Protein AF-A0A1V5CX96-F1 (afdb_monomer)

Secondary structure (DSSP, 8-state):
--TT-EEEEEETTTTEEEEEEEEEEEEEEETTTTEEEEEEE---GGG---TT---EEE----PPP-EEEEGGGEEE-SS-EEEEEE-STT-EEEEEEEEEEEETTEEEEEES--TT--B-----THHHHHHHHHHHHHHTSSS------PEEPTTT--EE-HHHHHHTT-EEEETTEEEE-SSHHHHHHHHHSHHHHHS--------------------------------

Nearest PDB structures (foldseek):
  4dnr-assembly1_C  TM=7.172E-01  e=3.055E-07  Escherichia coli K-12
  3lnn-assembly1_A  TM=5.276E-01  e=1.206E-06  Cupriavidus metallidurans CH34
  3opo-assembly1_A  TM=6.662E-01  e=1.213E-05  Escherichia coli K-12
  5a4g-assembly1_A  TM=6.046E-01  e=6.335E-04  Cupriavidus metallidurans CH34
  6vej-assembly1_P  TM=4.631E-01  e=9.353E-03  Pseudomonas aeruginosa

Mean predicted aligned error: 20.74 Å

Solvent-accessible surface area (backbone atoms only — not comparable to full-atom values): 14929 Å² total; per-residue (Å²): 142,62,69,71,42,76,31,46,35,34,34,79,94,72,74,45,77,45,68,28,30,31,69,44,72,50,89,62,64,41,80,90,78,73,42,73,54,70,42,70,47,62,86,58,79,90,62,73,74,55,89,95,64,80,66,48,74,51,74,86,78,84,74,78,95,71,52,71,43,55,49,66,25,50,49,71,73,88,83,53,37,33,34,37,34,53,74,55,97,89,42,68,45,82,32,64,40,43,72,60,62,72,60,92,65,34,29,29,46,75,40,66,77,63,93,89,66,48,63,51,58,66,75,64,75,68,66,57,56,55,51,45,48,52,40,49,70,47,48,69,62,65,84,65,79,68,93,59,78,64,44,62,13,69,76,82,61,51,77,31,49,59,66,62,18,52,77,68,66,24,55,49,76,57,96,94,40,82,46,45,26,85,41,72,65,47,44,53,53,39,70,76,44,47,68,78,47,70,68,73,72,87,73,86,85,77,94,76,89,78,77,90,81,83,89,82,91,86,87,87,85,83,87,85,84,86,81,88,89,82,136

pLDDT: mean 73.92, std 18.93, range [29.0, 94.44]

Foldseek 3Di:
DDFQAWKWKAQVVPRDIWIWTFHDFDPDQPPVVRDTDTDIDTDCPPVPDDPPGDIDIGDDDDDDDFDKDFPQQWDCPVVFIWWWFDPDPPDTDIWTFDWDDDDPRMITTPDTDDPPTHTDRDDDPVVCVVVCVVCVVCVVVPDDPDPAPFDAQLQPRDTDHPVVQVVVVQWDADPNDIHGDPDPVSSVVCVVPVPVRVPPDDDDDDDDDDDDDDDDDDDDDDDDDDDDDDD

Sequence (231 aa):
MKPGRKVKVTIPHQKKEFHAVVSKVLPQFDAASRTLKVRLEMDNPAYVLRPDMFVDVEFPVTLPPALIVPADAILDSGLKKTVFVDRGNGFFEPRQVETGWRLGDRVEITRGLMAGEQIVVSGNFLIDSESRMKMAAAGMQGTAKKPGERVKDPVCGMEVDPKSSKGAGLFIEHDGKAYYFCMPECKQEFVKNPQHYAEKKNGGRSLETPGKPMAKEPMDMPDPARNTPHD

Structure (mmCIF, N/CA/C/O backbone):
data_AF-A0A1V5CX96-F1
#
_entry.id   AF-A0A1V5CX96-F1
#
loop_
_atom_site.group_PDB
_atom_site.id
_atom_site.type_symbol
_atom_site.label_atom_id
_atom_site.label_alt_id
_atom_site.label_comp_id
_atom_site.label_asym_id
_atom_site.label_entity_id
_atom_site.label_seq_id
_atom_site.pdbx_PDB_ins_code
_atom_site.Cartn_x
_atom_site.Cartn_y
_atom_site.Cartn_z
_atom_site.occupancy
_atom_site.B_iso_or_equiv
_atom_site.auth_seq_id
_atom_site.auth_comp_id
_atom_site.auth_asym_id
_atom_site.auth_atom_id
_atom_site.pdbx_PDB_model_num
ATOM 1 N N . MET A 1 1 ? 18.930 -7.854 -7.712 1.00 64.75 1 MET A N 1
ATOM 2 C CA . MET A 1 1 ? 19.198 -8.297 -9.102 1.00 64.75 1 MET A CA 1
ATOM 3 C C . MET A 1 1 ? 20.282 -9.358 -9.087 1.00 64.75 1 MET A C 1
ATOM 5 O O . MET A 1 1 ? 21.274 -9.152 -8.404 1.00 64.75 1 MET A O 1
ATOM 9 N N . LYS A 1 2 ? 20.095 -10.476 -9.794 1.00 70.81 2 LYS A N 1
ATOM 10 C CA . LYS A 1 2 ? 21.112 -11.531 -9.932 1.00 70.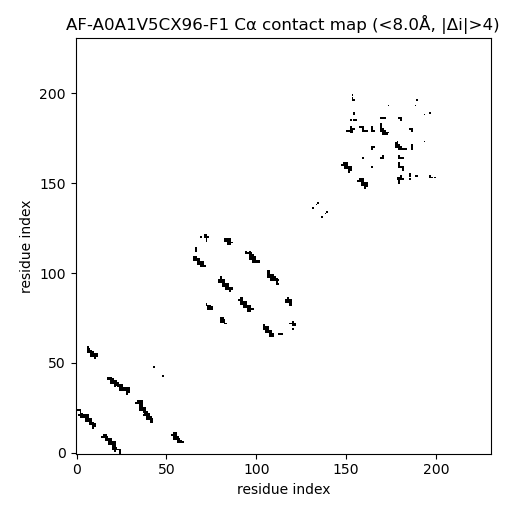81 2 LYS A CA 1
ATOM 11 C C . LYS A 1 2 ? 21.582 -11.594 -11.397 1.00 70.81 2 LYS A C 1
ATOM 13 O O . LYS A 1 2 ? 20.728 -11.420 -12.271 1.00 70.81 2 LYS A O 1
ATOM 18 N N . PRO A 1 3 ? 22.878 -11.831 -11.676 1.00 77.31 3 PRO A N 1
ATOM 19 C CA . PRO A 1 3 ? 23.349 -12.168 -13.021 1.00 77.31 3 PRO A CA 1
ATOM 20 C C . PRO A 1 3 ? 22.577 -13.363 -13.605 1.00 77.31 3 PRO A C 1
ATOM 22 O O . PRO A 1 3 ? 22.122 -14.228 -12.857 1.00 77.31 3 PRO A O 1
ATOM 25 N N . GLY A 1 4 ? 22.387 -13.391 -14.925 1.00 79.62 4 GLY A N 1
ATOM 26 C CA . GLY A 1 4 ? 21.634 -14.432 -15.639 1.00 79.62 4 GLY A CA 1
ATOM 27 C C . GLY A 1 4 ? 20.116 -14.213 -15.716 1.00 79.62 4 GLY A C 1
ATOM 28 O O . GLY A 1 4 ? 19.405 -15.005 -16.332 1.00 79.62 4 GLY A O 1
ATOM 29 N N . ARG A 1 5 ? 19.583 -13.139 -15.119 1.00 83.25 5 ARG A N 1
ATOM 30 C CA . ARG A 1 5 ? 18.155 -12.787 -15.216 1.00 83.25 5 ARG A CA 1
ATOM 31 C C . ARG A 1 5 ? 17.824 -12.361 -16.654 1.00 83.25 5 ARG A C 1
ATOM 33 O O . ARG A 1 5 ? 18.477 -11.461 -17.178 1.00 83.25 5 ARG A O 1
ATOM 40 N N . LYS A 1 6 ? 16.799 -12.975 -17.256 1.00 86.00 6 LYS A N 1
ATOM 41 C CA . LYS A 1 6 ? 16.208 -12.514 -18.522 1.00 86.00 6 LYS A CA 1
ATOM 42 C C . LYS A 1 6 ? 15.335 -11.288 -18.271 1.00 86.00 6 LYS A C 1
ATOM 44 O O . LYS A 1 6 ? 14.573 -11.269 -17.302 1.00 86.00 6 LYS A O 1
ATOM 49 N N . VAL A 1 7 ? 15.464 -10.282 -19.122 1.00 89.44 7 VAL A N 1
ATOM 50 C CA . VAL A 1 7 ? 14.769 -8.995 -19.017 1.00 89.44 7 VAL A CA 1
ATOM 51 C C . VAL A 1 7 ? 14.235 -8.598 -20.384 1.00 89.44 7 VAL A C 1
ATOM 53 O O . VAL A 1 7 ? 14.798 -8.996 -21.409 1.00 89.44 7 VAL A O 1
ATOM 56 N N . LYS A 1 8 ? 13.137 -7.844 -20.396 1.00 90.19 8 LYS A N 1
ATOM 57 C CA . LYS A 1 8 ? 12.544 -7.345 -21.633 1.00 90.19 8 LYS A CA 1
ATOM 58 C C . LYS A 1 8 ? 13.143 -5.979 -21.945 1.00 90.19 8 LYS A C 1
ATOM 60 O O . LYS A 1 8 ? 13.221 -5.126 -21.064 1.00 90.19 8 LYS A O 1
ATOM 65 N N . VAL A 1 9 ? 13.577 -5.796 -23.184 1.00 89.50 9 VAL A N 1
ATOM 66 C CA . VAL A 1 9 ? 14.103 -4.536 -23.703 1.00 89.50 9 VAL A CA 1
ATOM 67 C C . VAL A 1 9 ? 13.210 -4.081 -24.844 1.00 89.50 9 VAL A C 1
ATOM 69 O O . VAL A 1 9 ? 12.984 -4.838 -25.785 1.00 89.50 9 VAL A O 1
ATOM 72 N N . THR A 1 10 ? 12.743 -2.843 -24.794 1.00 90.19 10 THR A N 1
ATOM 73 C CA . THR A 1 10 ? 11.887 -2.250 -25.818 1.00 90.19 10 THR A CA 1
ATOM 74 C C . THR A 1 10 ? 12.590 -1.051 -26.438 1.00 90.19 10 THR A C 1
ATOM 76 O O . THR A 1 10 ? 13.122 -0.196 -25.734 1.00 90.19 10 THR A O 1
ATOM 79 N N . ILE A 1 11 ? 12.591 -0.969 -27.770 1.00 88.25 11 ILE A N 1
ATOM 80 C CA . ILE A 1 11 ? 13.070 0.218 -28.493 1.00 88.25 11 ILE A CA 1
ATOM 81 C C . ILE A 1 11 ? 11.869 1.153 -28.707 1.00 88.25 11 ILE A C 1
ATOM 83 O O . ILE A 1 11 ? 11.021 0.833 -29.551 1.00 88.25 11 ILE A O 1
ATOM 87 N N . PRO A 1 12 ? 11.782 2.310 -28.018 1.00 79.62 12 PRO A N 1
ATOM 88 C CA . PRO A 1 12 ? 10.562 3.125 -27.983 1.00 79.62 12 PRO A CA 1
ATOM 89 C C . PRO A 1 12 ? 10.077 3.538 -29.378 1.00 79.62 12 PRO A C 1
ATOM 91 O O . PRO A 1 12 ? 8.889 3.485 -29.688 1.00 79.62 12 PRO A O 1
ATOM 94 N N . HIS A 1 13 ? 11.016 3.887 -30.261 1.00 77.81 13 HIS A N 1
ATOM 95 C CA . HIS A 1 13 ? 10.723 4.400 -31.602 1.00 77.81 13 HIS A CA 1
ATOM 96 C C . HIS A 1 13 ? 10.293 3.331 -32.614 1.00 77.81 13 HIS A C 1
ATOM 98 O O . HIS A 1 13 ? 9.731 3.671 -33.649 1.00 77.81 13 HIS A O 1
ATOM 104 N N . GLN A 1 14 ? 10.563 2.052 -32.342 1.00 78.81 14 GLN A N 1
ATOM 105 C CA . GLN A 1 14 ? 10.229 0.949 -33.252 1.00 78.81 14 GLN A CA 1
ATOM 106 C C . GLN A 1 14 ? 9.192 -0.015 -32.666 1.00 78.81 14 GLN A C 1
ATOM 108 O O . GLN A 1 14 ? 8.741 -0.904 -33.385 1.00 78.81 14 GLN A O 1
ATOM 113 N N . LYS A 1 15 ? 8.844 0.124 -31.375 1.00 78.81 15 LYS A N 1
ATOM 114 C CA . LYS A 1 15 ? 7.999 -0.819 -30.617 1.00 78.81 15 LYS A CA 1
ATOM 115 C C . LYS A 1 15 ? 8.428 -2.285 -30.789 1.00 78.81 15 LYS A C 1
ATOM 117 O O . LYS A 1 15 ? 7.601 -3.191 -30.754 1.00 78.81 15 LYS A O 1
ATOM 122 N N . LYS A 1 16 ? 9.726 -2.517 -31.011 1.00 80.75 16 LYS A N 1
ATOM 123 C CA . LYS A 1 16 ? 10.314 -3.857 -31.088 1.00 80.75 16 LYS A CA 1
ATOM 124 C C . LYS A 1 16 ? 10.788 -4.272 -29.707 1.00 80.75 16 LYS A C 1
ATOM 126 O O . LYS A 1 16 ? 11.459 -3.489 -29.032 1.00 80.75 16 LYS A O 1
ATOM 131 N N . GLU A 1 17 ? 10.453 -5.501 -29.337 1.00 85.38 17 GLU A N 1
ATOM 132 C CA . GLU A 1 17 ? 10.850 -6.118 -28.078 1.00 85.38 17 GLU A CA 1
ATOM 133 C C . GLU A 1 17 ? 11.988 -7.115 -28.312 1.00 85.38 17 GLU A C 1
ATOM 135 O O . GLU A 1 17 ? 11.943 -7.935 -29.230 1.00 85.38 17 GLU A O 1
ATOM 140 N N . PHE A 1 18 ? 12.996 -7.060 -27.450 1.00 86.38 18 PHE A N 1
ATOM 141 C CA . PHE A 1 18 ? 14.133 -7.966 -27.418 1.00 86.38 18 PHE A CA 1
ATOM 142 C C . PHE A 1 18 ? 14.274 -8.553 -26.016 1.00 86.38 18 PHE A C 1
ATOM 144 O O . PHE A 1 18 ? 13.915 -7.933 -25.013 1.00 86.38 18 PHE A O 1
ATOM 151 N N . HIS A 1 19 ? 14.815 -9.764 -25.942 1.00 86.50 19 HIS A N 1
ATOM 152 C CA . HIS A 1 19 ? 15.159 -10.388 -24.672 1.00 86.50 19 HIS A CA 1
ATOM 153 C C . HIS A 1 19 ? 16.651 -10.199 -24.427 1.00 86.50 19 HIS A C 1
ATOM 155 O O . HIS A 1 19 ? 17.467 -10.598 -25.254 1.00 86.50 19 HIS A O 1
ATOM 161 N N . ALA A 1 20 ? 17.000 -9.621 -23.282 1.00 87.75 20 ALA A N 1
ATOM 162 C CA . ALA A 1 20 ? 18.382 -9.469 -22.854 1.00 87.75 20 ALA A CA 1
ATOM 163 C C . ALA A 1 20 ? 18.647 -10.275 -21.582 1.00 87.75 20 ALA A C 1
ATOM 165 O O . ALA A 1 20 ? 17.738 -10.556 -20.796 1.00 87.75 20 ALA A O 1
ATOM 166 N N . VAL A 1 21 ? 19.904 -10.638 -21.360 1.00 88.12 21 VAL A N 1
ATOM 167 C CA . VAL A 1 21 ? 20.370 -11.309 -20.148 1.00 88.12 21 VAL A CA 1
ATOM 168 C C . VAL A 1 21 ? 21.276 -10.359 -19.379 1.00 88.12 21 VAL A C 1
ATOM 170 O O . VAL A 1 21 ? 22.159 -9.717 -19.945 1.00 88.12 21 VAL A O 1
ATOM 173 N N . VAL A 1 22 ? 21.070 -10.265 -18.066 1.00 85.81 22 VAL A N 1
ATOM 174 C CA . VAL A 1 22 ? 21.965 -9.505 -17.186 1.00 85.81 22 VAL A CA 1
ATOM 175 C C . VAL A 1 22 ? 23.313 -10.221 -17.110 1.00 85.81 22 VAL A C 1
ATOM 177 O O . VAL A 1 22 ? 23.418 -11.240 -16.426 1.00 85.81 22 VAL A O 1
ATOM 180 N N . SER A 1 23 ? 24.342 -9.695 -17.777 1.00 81.81 23 SER A N 1
ATOM 181 C CA . SER A 1 23 ? 25.668 -10.322 -17.789 1.00 81.81 23 SER A CA 1
ATOM 182 C C . SER A 1 23 ? 26.485 -9.940 -16.561 1.00 81.81 23 SER A C 1
ATOM 184 O O . SER A 1 23 ? 27.027 -10.806 -15.872 1.00 81.81 23 SER A O 1
ATOM 186 N N . LYS A 1 24 ? 26.514 -8.649 -16.210 1.00 74.75 24 LYS A N 1
ATOM 187 C CA . LYS A 1 24 ? 27.241 -8.172 -15.031 1.00 74.75 24 LYS A CA 1
ATOM 188 C C . LYS A 1 24 ? 26.541 -6.994 -14.375 1.00 74.75 24 LYS A C 1
ATOM 190 O O . LYS A 1 24 ? 26.183 -6.011 -15.019 1.00 74.75 24 LYS A O 1
ATOM 195 N N . VAL A 1 25 ? 26.402 -7.084 -13.060 1.00 75.19 25 VAL A N 1
ATOM 196 C CA . VAL A 1 25 ? 26.020 -5.959 -12.209 1.00 75.19 25 VAL A CA 1
ATOM 197 C C . VAL A 1 25 ? 27.320 -5.410 -11.636 1.00 75.19 25 VAL A C 1
ATOM 199 O O . VAL A 1 25 ? 27.991 -6.109 -10.876 1.00 75.19 25 VAL A O 1
ATOM 202 N N . LEU A 1 26 ? 27.735 -4.215 -12.057 1.00 69.81 26 LEU A N 1
ATOM 203 C CA . LEU A 1 26 ? 28.947 -3.607 -11.512 1.00 69.81 26 LEU A CA 1
ATOM 204 C C . LEU A 1 26 ? 28.627 -3.110 -10.095 1.00 69.81 26 LEU A C 1
ATOM 206 O O . LEU A 1 26 ? 27.670 -2.359 -9.940 1.00 69.81 26 LEU A O 1
ATOM 210 N N . PRO A 1 27 ? 29.402 -3.479 -9.058 1.00 63.84 27 PRO A N 1
ATOM 211 C CA . PRO A 1 27 ? 29.136 -3.063 -7.675 1.00 63.84 27 PRO A CA 1
ATOM 212 C C . PRO A 1 27 ? 29.422 -1.572 -7.429 1.00 63.84 27 PRO A C 1
ATOM 214 O O . PRO A 1 27 ? 29.316 -1.092 -6.304 1.00 63.84 27 PRO A O 1
ATOM 217 N N . GLN A 1 28 ? 29.811 -0.836 -8.469 1.00 65.88 28 GLN A N 1
ATOM 218 C CA . GLN A 1 28 ? 30.131 0.574 -8.386 1.00 65.88 28 GLN A CA 1
ATOM 219 C C . GLN A 1 28 ? 28.843 1.389 -8.488 1.00 65.88 28 GLN A C 1
ATOM 221 O O . GLN A 1 28 ? 28.295 1.596 -9.573 1.00 65.88 28 GLN A O 1
ATOM 226 N N . PHE A 1 29 ? 28.358 1.818 -7.327 1.00 73.75 29 PHE A N 1
ATOM 227 C CA . PHE A 1 29 ? 27.281 2.788 -7.222 1.00 73.75 29 PHE A CA 1
ATOM 228 C C . PHE A 1 29 ? 27.809 4.155 -7.652 1.00 73.75 29 PHE A C 1
ATOM 230 O O . PHE A 1 29 ? 28.838 4.616 -7.154 1.00 73.75 29 PHE A O 1
ATOM 237 N N . ASP A 1 30 ? 27.112 4.813 -8.567 1.00 72.44 30 ASP A N 1
ATOM 238 C CA . ASP A 1 30 ? 27.375 6.217 -8.836 1.00 72.44 30 ASP A CA 1
ATOM 239 C C . ASP A 1 30 ? 26.765 7.026 -7.683 1.00 72.44 30 ASP A C 1
ATOM 241 O O . ASP A 1 30 ? 25.545 7.121 -7.554 1.00 72.44 30 ASP A O 1
ATO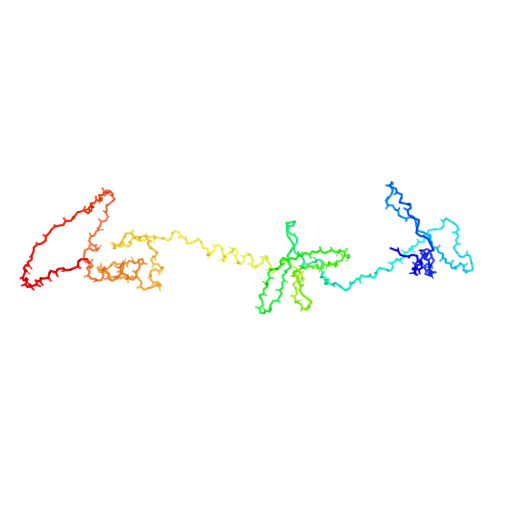M 245 N N . ALA A 1 31 ? 27.605 7.537 -6.779 1.00 68.31 31 ALA A N 1
ATOM 246 C CA . ALA A 1 31 ? 27.141 8.204 -5.562 1.00 68.31 31 ALA A CA 1
ATOM 247 C C . ALA A 1 31 ? 26.380 9.514 -5.842 1.00 68.31 31 ALA A C 1
ATOM 249 O O . ALA A 1 31 ? 25.524 9.896 -5.043 1.00 68.31 31 ALA A O 1
ATOM 250 N N . ALA A 1 32 ? 26.660 10.176 -6.971 1.00 77.56 32 ALA A N 1
ATOM 251 C CA . ALA A 1 32 ? 26.021 11.432 -7.355 1.00 77.56 32 ALA A CA 1
ATOM 252 C C . ALA A 1 32 ? 24.591 11.208 -7.866 1.00 77.56 32 ALA A C 1
ATOM 254 O O . ALA A 1 32 ? 23.676 11.934 -7.487 1.00 77.56 32 ALA A O 1
ATOM 255 N N . SER A 1 33 ? 24.383 10.176 -8.686 1.00 76.88 33 SER A N 1
ATOM 256 C CA . SER A 1 33 ? 23.069 9.844 -9.261 1.00 76.88 33 SER A CA 1
ATOM 257 C C . SER A 1 33 ? 22.306 8.758 -8.495 1.00 76.88 33 SER A C 1
ATOM 259 O O . SER A 1 33 ? 21.135 8.516 -8.776 1.00 76.88 33 SER A O 1
ATOM 261 N N . ARG A 1 34 ? 22.950 8.094 -7.526 1.00 79.50 34 ARG A N 1
ATOM 262 C CA . ARG A 1 34 ? 22.437 6.915 -6.804 1.00 79.50 34 ARG A CA 1
ATOM 263 C C . ARG A 1 34 ? 21.959 5.806 -7.748 1.00 79.50 34 ARG A C 1
ATOM 265 O O . ARG A 1 34 ? 20.993 5.103 -7.454 1.00 79.50 34 ARG A O 1
ATOM 272 N N . THR A 1 35 ? 22.646 5.647 -8.880 1.00 77.12 35 THR A N 1
ATOM 273 C CA . THR A 1 35 ? 22.326 4.633 -9.889 1.00 77.12 35 THR A CA 1
ATOM 274 C C . THR A 1 35 ? 23.325 3.480 -9.875 1.00 77.12 35 THR A C 1
ATOM 276 O O . THR A 1 35 ? 24.509 3.638 -9.567 1.00 77.12 35 THR A O 1
ATOM 279 N N . LEU A 1 36 ? 22.828 2.293 -10.229 1.00 82.00 36 LEU A N 1
ATOM 280 C CA . LEU A 1 36 ? 23.622 1.082 -10.396 1.00 82.00 36 LEU A CA 1
ATOM 281 C C . LEU A 1 36 ? 23.802 0.799 -11.889 1.00 82.00 36 LEU A C 1
ATOM 283 O O . LEU A 1 36 ? 22.821 0.611 -12.608 1.00 82.00 36 LEU A O 1
ATOM 287 N N . LYS A 1 37 ? 25.051 0.724 -12.355 1.00 81.44 37 LYS A N 1
ATOM 288 C CA . LYS A 1 37 ? 25.345 0.380 -13.752 1.00 81.44 37 LYS A CA 1
ATOM 289 C C . LYS A 1 37 ? 25.208 -1.129 -13.965 1.00 81.44 37 LYS A C 1
ATOM 291 O O . LYS A 1 37 ? 25.970 -1.925 -13.412 1.00 81.44 37 LYS A O 1
ATOM 296 N N . VAL A 1 38 ? 24.246 -1.519 -14.797 1.00 85.44 38 VAL A N 1
ATOM 297 C CA . VAL A 1 38 ? 23.996 -2.915 -15.178 1.00 85.44 38 VAL A CA 1
ATOM 298 C C . VAL A 1 38 ? 24.354 -3.106 -16.646 1.00 85.44 38 VAL A C 1
ATOM 300 O O . VAL A 1 38 ? 23.916 -2.337 -17.497 1.00 85.44 38 VAL A O 1
ATOM 303 N N . ARG A 1 39 ? 25.145 -4.141 -16.947 1.00 86.38 39 ARG A N 1
ATOM 304 C CA . ARG A 1 39 ? 25.441 -4.556 -18.320 1.00 86.38 39 ARG A CA 1
ATOM 305 C C . ARG A 1 39 ? 24.487 -5.673 -18.731 1.00 86.38 39 ARG A C 1
ATOM 307 O O . ARG A 1 39 ? 24.366 -6.684 -18.036 1.00 86.38 39 ARG A O 1
ATOM 314 N N . LEU A 1 40 ? 23.812 -5.455 -19.853 1.00 87.75 40 LEU A N 1
ATOM 315 C CA . LEU A 1 40 ? 22.899 -6.400 -20.482 1.00 87.75 40 LEU A CA 1
ATOM 316 C C . LEU A 1 40 ? 23.525 -6.888 -21.787 1.00 87.75 40 LEU A C 1
ATOM 318 O O . LEU A 1 40 ? 24.110 -6.096 -22.525 1.00 87.75 40 LEU A O 1
ATOM 322 N N . GLU A 1 41 ? 23.386 -8.175 -22.066 1.00 88.06 41 GLU A N 1
ATOM 323 C CA . GLU A 1 41 ? 23.785 -8.790 -23.330 1.00 88.06 41 GLU A CA 1
ATOM 324 C C . GLU A 1 41 ? 22.543 -9.310 -24.044 1.00 88.06 41 GLU A C 1
ATOM 326 O O . GLU A 1 41 ? 21.676 -9.930 -23.426 1.00 88.06 41 GLU A O 1
ATOM 331 N N . MET A 1 42 ? 22.433 -9.010 -25.335 1.00 86.31 42 MET A N 1
ATOM 332 C CA . MET A 1 42 ? 21.322 -9.449 -26.171 1.00 86.31 42 MET A CA 1
ATOM 333 C C . MET A 1 42 ? 21.779 -9.649 -27.606 1.00 86.31 42 MET A C 1
ATOM 335 O O . MET A 1 42 ? 22.713 -8.984 -28.065 1.00 86.31 42 MET A O 1
ATOM 339 N N . ASP A 1 43 ? 21.066 -10.511 -28.318 1.00 86.81 43 ASP A N 1
ATOM 340 C CA . ASP A 1 43 ? 21.253 -10.672 -29.750 1.00 86.81 43 ASP A CA 1
ATOM 341 C C . ASP A 1 43 ? 20.742 -9.427 -30.479 1.00 86.81 43 ASP A C 1
ATOM 343 O O . ASP A 1 43 ? 19.638 -8.942 -30.225 1.00 86.81 43 ASP A O 1
ATOM 347 N N . ASN A 1 44 ? 21.542 -8.924 -31.418 1.00 88.69 44 ASN A N 1
ATOM 348 C CA . ASN A 1 44 ? 21.193 -7.786 -32.268 1.00 88.69 44 ASN A CA 1
ATOM 349 C C . ASN A 1 44 ? 21.050 -8.235 -33.735 1.00 88.69 44 ASN A C 1
ATOM 351 O O . ASN A 1 44 ? 21.851 -7.826 -34.585 1.00 88.69 44 ASN A O 1
ATOM 355 N N . PRO A 1 45 ? 20.085 -9.123 -34.054 1.00 81.44 45 PRO A N 1
ATOM 356 C CA . PRO A 1 45 ? 19.891 -9.573 -35.424 1.00 81.44 45 PRO A CA 1
ATOM 357 C C . PRO A 1 45 ? 19.532 -8.374 -36.308 1.00 81.44 45 PRO A C 1
ATOM 359 O O . PRO A 1 45 ? 18.742 -7.513 -35.919 1.00 81.44 45 PRO A O 1
ATOM 362 N N . ALA A 1 46 ? 20.130 -8.317 -37.499 1.00 81.69 46 ALA A N 1
ATOM 363 C CA . ALA A 1 46 ? 19.998 -7.207 -38.448 1.00 81.69 46 ALA A CA 1
ATOM 364 C C . ALA A 1 46 ? 20.525 -5.836 -37.960 1.00 81.69 46 ALA A C 1
ATOM 366 O O . ALA A 1 46 ? 20.169 -4.816 -38.546 1.00 81.69 46 ALA A O 1
ATOM 367 N N . TYR A 1 47 ? 21.386 -5.799 -36.930 1.00 83.88 47 TYR A N 1
ATOM 368 C CA . TYR A 1 47 ? 22.073 -4.583 -36.452 1.00 83.88 47 TYR A CA 1
ATOM 369 C C . TYR A 1 47 ? 21.131 -3.405 -36.143 1.00 83.88 47 TYR A C 1
ATOM 371 O O . TYR A 1 47 ? 21.455 -2.239 -36.368 1.00 83.88 47 TYR A O 1
ATOM 379 N N . VAL A 1 48 ? 19.940 -3.714 -35.629 1.00 85.31 48 VAL A N 1
ATOM 380 C CA . VAL A 1 48 ? 18.886 -2.729 -35.350 1.00 85.31 48 VAL A CA 1
ATOM 381 C C . VAL A 1 48 ? 19.278 -1.802 -34.196 1.00 85.31 48 VAL A C 1
ATOM 383 O O . VAL A 1 48 ? 18.962 -0.611 -34.227 1.00 85.31 48 VAL A O 1
ATOM 386 N N . LEU A 1 49 ? 19.979 -2.330 -33.189 1.00 85.19 49 LEU A N 1
ATOM 387 C CA . LEU A 1 49 ? 20.529 -1.547 -32.084 1.00 85.19 49 LEU A CA 1
ATOM 388 C C . LEU A 1 49 ? 21.831 -0.881 -32.522 1.00 85.19 49 LEU A C 1
ATOM 390 O O . LEU A 1 49 ? 22.778 -1.558 -32.930 1.00 85.19 49 LEU A O 1
ATOM 394 N N . ARG A 1 50 ? 21.876 0.447 -32.400 1.00 86.56 50 ARG A N 1
ATOM 395 C CA . ARG A 1 50 ? 23.061 1.269 -32.670 1.00 86.56 50 ARG A CA 1
ATOM 396 C C . ARG A 1 50 ? 23.665 1.782 -31.359 1.00 86.56 50 ARG A C 1
ATOM 398 O O . ARG A 1 50 ? 22.915 1.957 -30.396 1.00 86.56 50 ARG A O 1
ATOM 405 N N . PRO A 1 51 ? 24.980 2.063 -31.318 1.00 86.81 51 PRO A N 1
ATOM 406 C CA . PRO A 1 51 ? 25.577 2.822 -30.223 1.00 86.81 51 PRO A CA 1
ATOM 407 C C . PRO A 1 51 ? 24.811 4.128 -29.968 1.00 86.81 51 PRO A C 1
ATOM 409 O O . PRO A 1 51 ? 24.209 4.683 -30.888 1.00 86.81 51 PRO A O 1
ATOM 412 N N . ASP A 1 52 ? 24.806 4.572 -28.713 1.00 87.12 52 ASP A N 1
ATOM 413 C CA . ASP A 1 52 ? 24.127 5.788 -28.234 1.00 87.12 52 ASP A CA 1
ATOM 414 C C . ASP A 1 52 ? 22.589 5.797 -28.359 1.00 87.12 52 ASP A C 1
ATOM 416 O O . ASP A 1 52 ? 21.940 6.810 -28.101 1.00 87.12 52 ASP A O 1
ATOM 420 N N . MET A 1 53 ? 21.973 4.661 -28.705 1.00 89.31 53 MET A N 1
ATOM 421 C CA . MET A 1 53 ? 20.518 4.510 -28.709 1.00 89.31 53 MET A CA 1
ATOM 422 C C . MET A 1 53 ? 19.976 4.249 -27.297 1.00 89.31 53 MET A C 1
ATOM 424 O O . MET A 1 53 ? 20.484 3.395 -26.569 1.00 89.31 53 MET A O 1
ATOM 428 N N . PHE A 1 54 ? 18.892 4.940 -26.939 1.00 88.69 54 PHE A N 1
ATOM 429 C CA . PHE A 1 54 ? 18.145 4.681 -25.709 1.00 88.69 54 PHE A CA 1
ATOM 430 C C . PHE A 1 54 ? 17.143 3.539 -25.894 1.00 88.69 54 PHE A C 1
ATOM 432 O O . PHE A 1 54 ? 16.497 3.415 -26.939 1.00 88.69 54 PHE A O 1
ATOM 439 N N . VAL A 1 55 ? 17.008 2.719 -24.856 1.00 90.00 55 VAL A N 1
ATOM 440 C CA . VAL A 1 55 ? 16.064 1.602 -24.788 1.00 90.00 55 VAL A CA 1
ATOM 441 C C . VAL A 1 55 ? 15.377 1.601 -23.431 1.00 90.00 55 VAL A C 1
ATOM 443 O O . VAL A 1 55 ? 15.994 1.957 -22.425 1.00 90.00 55 VAL A O 1
ATOM 446 N N . ASP A 1 56 ? 14.129 1.154 -23.401 1.00 89.69 56 ASP A N 1
ATOM 447 C CA . ASP A 1 56 ? 13.409 0.903 -22.159 1.00 89.69 56 ASP A CA 1
ATOM 448 C C . ASP A 1 56 ? 13.672 -0.533 -21.721 1.00 89.69 56 ASP A C 1
ATOM 450 O O . ASP A 1 56 ? 13.614 -1.460 -22.531 1.00 89.69 56 ASP A O 1
ATOM 454 N N . VAL A 1 57 ? 13.983 -0.734 -20.441 1.00 88.81 57 VAL A N 1
ATOM 455 C CA . VAL A 1 57 ? 14.244 -2.067 -19.891 1.00 88.81 57 VAL A CA 1
ATOM 456 C C . VAL A 1 57 ? 13.290 -2.343 -18.743 1.00 88.81 57 VAL A C 1
ATOM 458 O O . VAL A 1 57 ? 13.306 -1.655 -17.724 1.00 88.81 57 VAL A O 1
ATOM 461 N N . GLU A 1 58 ? 12.504 -3.403 -18.883 1.00 87.62 58 GLU A N 1
ATOM 462 C CA . GLU A 1 58 ? 11.591 -3.876 -17.854 1.00 87.62 58 GLU A CA 1
ATOM 463 C C . GLU A 1 58 ? 12.204 -5.059 -17.105 1.00 87.62 58 GLU A C 1
ATOM 465 O O . GLU A 1 58 ? 12.517 -6.117 -17.668 1.00 87.62 58 GLU A O 1
ATOM 470 N N . PHE A 1 59 ? 12.352 -4.887 -15.793 1.00 84.06 59 PHE A N 1
ATOM 471 C CA . PHE A 1 59 ? 12.836 -5.929 -14.900 1.00 84.06 59 PHE A CA 1
ATOM 472 C C . PHE A 1 59 ? 11.656 -6.549 -14.150 1.00 84.06 59 PHE A C 1
ATOM 474 O O . PHE A 1 59 ? 11.129 -5.920 -13.231 1.00 84.06 59 PHE A O 1
ATOM 481 N N . PRO A 1 60 ? 11.259 -7.796 -14.462 1.00 77.88 60 PRO A N 1
ATOM 482 C CA . PRO A 1 60 ? 10.236 -8.467 -13.679 1.00 77.88 60 PRO A CA 1
ATOM 483 C C . PRO A 1 60 ? 10.781 -8.752 -12.276 1.00 77.88 60 PRO A C 1
ATOM 485 O O . PRO A 1 60 ? 11.762 -9.492 -12.092 1.00 77.88 60 PRO A O 1
ATOM 488 N N . VAL A 1 61 ? 10.147 -8.156 -11.269 1.00 79.12 61 VAL A N 1
ATOM 489 C CA . VAL A 1 61 ? 10.412 -8.431 -9.855 1.00 79.12 61 VAL A CA 1
ATOM 490 C C . VAL A 1 61 ? 9.365 -9.425 -9.375 1.00 79.12 61 VAL A C 1
ATOM 492 O O . VAL A 1 61 ? 8.169 -9.173 -9.457 1.00 79.12 61 VAL A O 1
ATOM 495 N N . THR A 1 62 ? 9.824 -10.579 -8.894 1.00 73.81 62 THR A N 1
ATOM 496 C CA . THR A 1 62 ? 8.946 -11.564 -8.260 1.00 73.81 62 THR A CA 1
ATOM 497 C C . THR A 1 62 ? 8.948 -11.264 -6.775 1.00 73.81 62 THR A C 1
ATOM 499 O O . THR A 1 62 ? 10.003 -11.345 -6.142 1.00 73.81 62 THR A O 1
ATOM 502 N N . LEU A 1 63 ? 7.792 -10.885 -6.250 1.00 73.19 63 LEU A N 1
ATOM 503 C CA . LEU A 1 63 ? 7.590 -10.672 -4.825 1.00 73.19 63 LEU A CA 1
ATOM 504 C C . LEU A 1 63 ? 7.137 -11.988 -4.180 1.00 73.19 63 LEU A C 1
ATOM 506 O O . LEU A 1 63 ? 6.453 -12.776 -4.842 1.00 73.19 63 LEU A O 1
ATOM 510 N N . PRO A 1 64 ? 7.527 -12.264 -2.925 1.00 77.94 64 PRO A N 1
ATOM 511 C CA . PRO A 1 64 ? 6.919 -13.352 -2.171 1.00 77.94 64 PRO A CA 1
ATOM 512 C C . PRO A 1 64 ? 5.403 -13.116 -2.029 1.00 77.94 64 PRO A C 1
ATOM 514 O O . PRO A 1 64 ? 4.960 -11.966 -2.100 1.00 77.94 64 PRO A O 1
ATOM 517 N N . PRO A 1 65 ? 4.592 -14.172 -1.831 1.00 81.75 65 PRO A N 1
ATOM 518 C CA . PRO A 1 65 ? 3.174 -14.008 -1.538 1.00 81.75 65 PRO A CA 1
ATOM 519 C C . PRO A 1 65 ? 2.984 -13.108 -0.315 1.00 81.75 65 PRO A C 1
ATOM 521 O O . PRO A 1 65 ? 3.531 -13.387 0.751 1.00 81.75 65 PRO A O 1
ATOM 524 N N . ALA A 1 66 ? 2.213 -12.038 -0.481 1.00 87.69 66 ALA A N 1
ATOM 525 C CA . ALA A 1 66 ? 1.941 -11.065 0.566 1.00 87.69 66 ALA A CA 1
ATOM 526 C C . ALA A 1 66 ? 0.469 -10.640 0.531 1.00 87.69 66 ALA A C 1
ATOM 528 O O . ALA A 1 66 ? -0.189 -10.721 -0.511 1.00 87.69 66 ALA A O 1
ATOM 529 N N . LEU A 1 67 ? -0.049 -10.187 1.674 1.00 91.81 67 LEU A N 1
ATOM 530 C CA . LEU A 1 67 ? -1.383 -9.598 1.747 1.00 91.81 67 LEU A CA 1
ATOM 531 C C . LEU A 1 67 ? -1.336 -8.213 1.122 1.00 91.81 67 LEU A C 1
ATOM 533 O O . LEU A 1 67 ? -0.564 -7.363 1.552 1.00 91.81 67 LEU A O 1
ATOM 537 N N . ILE A 1 68 ? -2.152 -7.988 0.099 1.00 92.31 68 ILE A N 1
ATOM 538 C CA . ILE A 1 68 ? -2.179 -6.725 -0.631 1.00 92.31 68 ILE A CA 1
ATOM 539 C C . ILE A 1 68 ? -3.596 -6.180 -0.603 1.00 92.31 68 ILE A C 1
ATOM 541 O O . ILE A 1 68 ? -4.546 -6.882 -0.948 1.00 92.31 68 ILE A O 1
ATOM 545 N N . VAL A 1 69 ? -3.715 -4.910 -0.234 1.00 92.88 69 VAL A N 1
ATOM 546 C CA . VAL A 1 69 ? -4.977 -4.173 -0.210 1.00 92.88 69 VAL A CA 1
ATOM 547 C C . VAL A 1 69 ? -4.876 -2.929 -1.097 1.00 92.88 69 VAL A C 1
ATOM 549 O O . VAL A 1 69 ? -3.770 -2.422 -1.317 1.00 92.88 69 VAL A O 1
ATOM 552 N N . PRO A 1 70 ? -5.995 -2.413 -1.631 1.00 92.25 70 PRO A N 1
ATOM 553 C CA . PRO A 1 70 ? -5.999 -1.116 -2.297 1.00 92.25 70 PRO A CA 1
ATOM 554 C C . PRO A 1 70 ? -5.588 -0.010 -1.320 1.00 92.25 70 PRO A C 1
ATOM 556 O O . PRO A 1 70 ? -5.982 -0.025 -0.153 1.00 92.25 70 PRO A O 1
ATOM 559 N N . ALA A 1 71 ? -4.826 0.970 -1.798 1.00 90.06 71 ALA A N 1
ATOM 560 C CA . ALA A 1 71 ? -4.390 2.114 -1.005 1.00 90.06 71 ALA A CA 1
ATOM 561 C C . ALA A 1 71 ? -5.574 2.880 -0.397 1.00 90.06 71 ALA A C 1
ATOM 563 O O . ALA A 1 71 ? -5.483 3.338 0.737 1.00 90.06 71 ALA A O 1
ATOM 564 N N . ASP A 1 72 ? -6.690 2.944 -1.122 1.00 88.88 72 ASP A N 1
ATOM 565 C CA . ASP A 1 72 ? -7.906 3.646 -0.705 1.00 88.88 72 ASP A CA 1
ATOM 566 C C . ASP A 1 72 ? -8.622 2.964 0.472 1.00 88.88 72 ASP A C 1
ATOM 568 O O . ASP A 1 72 ? -9.487 3.564 1.102 1.00 88.88 72 ASP A O 1
ATOM 572 N N . ALA A 1 73 ? -8.281 1.715 0.804 1.00 90.69 73 ALA A N 1
ATOM 573 C CA . ALA A 1 73 ? -8.809 1.030 1.986 1.00 90.69 73 ALA A CA 1
ATOM 574 C C . ALA A 1 73 ? -8.079 1.411 3.287 1.00 90.69 73 ALA A C 1
ATOM 576 O O . ALA A 1 73 ? -8.525 1.052 4.378 1.00 90.69 73 ALA A O 1
ATOM 577 N N . ILE A 1 74 ? -6.937 2.098 3.187 1.00 90.06 74 ILE A N 1
ATOM 578 C CA . ILE A 1 74 ? -6.095 2.443 4.330 1.00 90.06 74 ILE A CA 1
ATOM 579 C C . ILE A 1 74 ? -6.342 3.901 4.707 1.00 90.06 74 ILE A C 1
ATOM 581 O O . ILE A 1 74 ? -5.989 4.819 3.969 1.00 90.06 74 ILE A O 1
ATOM 585 N N . LEU A 1 75 ? -6.877 4.120 5.906 1.00 88.00 75 LEU A N 1
ATOM 586 C CA . LEU A 1 75 ? -6.899 5.435 6.533 1.00 88.00 75 LEU A CA 1
ATOM 587 C C . LEU A 1 75 ? -5.565 5.689 7.226 1.00 88.00 75 LEU A C 1
ATOM 589 O O . LEU A 1 75 ? -5.236 5.061 8.234 1.00 88.00 75 LEU A O 1
ATOM 593 N N . ASP A 1 76 ? -4.801 6.619 6.664 1.00 86.44 76 ASP A N 1
ATOM 594 C CA . ASP A 1 76 ? -3.532 7.076 7.214 1.00 86.44 76 ASP A CA 1
ATOM 595 C C . ASP A 1 76 ? -3.745 8.390 7.973 1.00 86.44 76 ASP A C 1
ATOM 597 O O . ASP A 1 76 ? -3.990 9.439 7.377 1.00 86.44 76 ASP A O 1
ATOM 601 N N . SER A 1 77 ? -3.683 8.337 9.306 1.00 79.25 77 SER A N 1
ATOM 602 C CA . SER A 1 77 ? -3.773 9.530 10.155 1.00 79.25 77 SER A CA 1
ATOM 603 C C . SER A 1 77 ? -2.393 10.118 10.488 1.00 79.25 77 SER A C 1
ATOM 605 O O . SER A 1 77 ? -2.271 10.887 11.443 1.00 79.25 77 SER A O 1
ATOM 607 N N . GLY A 1 78 ? -1.330 9.678 9.803 1.00 82.88 78 GLY A N 1
ATOM 608 C CA . GLY A 1 78 ? 0.074 10.011 10.066 1.00 82.88 78 GLY A CA 1
ATOM 609 C C . GLY A 1 78 ? 0.677 9.272 11.266 1.00 82.88 78 GLY A C 1
ATOM 610 O O . GLY A 1 78 ? 1.816 8.821 11.209 1.00 82.88 78 GLY A O 1
ATOM 611 N N . LEU A 1 79 ? -0.088 9.112 12.350 1.00 82.06 79 LEU A N 1
ATOM 612 C CA . LEU A 1 79 ? 0.342 8.394 13.560 1.00 82.06 79 LEU A CA 1
ATOM 613 C C . LEU A 1 79 ? 0.112 6.882 13.476 1.00 82.06 79 LEU A C 1
ATOM 615 O O . LEU A 1 79 ? 0.849 6.100 14.071 1.00 82.06 79 LEU A O 1
ATOM 619 N N . LYS A 1 80 ? -0.947 6.466 12.782 1.00 88.31 80 LYS A N 1
ATOM 620 C CA . LYS A 1 80 ? -1.330 5.066 12.630 1.00 88.31 80 LYS A CA 1
ATOM 621 C C . LYS A 1 80 ? -2.082 4.872 11.325 1.00 88.31 80 LYS A C 1
ATOM 623 O O . LYS A 1 80 ? -2.767 5.775 10.847 1.00 88.31 80 LYS A O 1
ATOM 628 N N . LYS A 1 81 ? -1.976 3.659 10.794 1.00 91.56 81 LYS A N 1
ATOM 629 C CA . LYS A 1 81 ? -2.716 3.214 9.618 1.00 91.56 81 LYS A CA 1
ATOM 630 C C . LYS A 1 81 ? -3.828 2.289 10.073 1.00 91.56 81 LYS A C 1
ATOM 632 O O . LYS A 1 81 ? -3.598 1.397 10.889 1.00 91.56 81 LYS A O 1
ATOM 637 N N . THR A 1 82 ? -5.047 2.544 9.626 1.00 90.38 82 THR A N 1
ATOM 638 C CA . THR A 1 82 ? -6.237 1.799 10.046 1.00 90.38 82 THR A CA 1
ATOM 639 C C . THR A 1 82 ? -7.018 1.345 8.824 1.00 90.38 82 THR A C 1
ATOM 641 O O . THR A 1 82 ? -7.230 2.120 7.898 1.00 90.38 82 THR A O 1
ATOM 644 N N . VAL A 1 83 ? -7.442 0.087 8.831 1.00 91.75 83 VAL A N 1
ATOM 645 C CA . VAL A 1 83 ? -8.330 -0.509 7.831 1.00 91.75 83 VAL A CA 1
ATOM 646 C C . VAL A 1 83 ? -9.607 -0.938 8.541 1.00 91.75 83 VAL A C 1
ATOM 648 O O . VAL A 1 83 ? -9.555 -1.417 9.673 1.00 91.75 83 VAL A O 1
ATOM 651 N N . PHE A 1 84 ? -10.754 -0.760 7.895 1.00 88.62 84 PHE A N 1
ATOM 652 C CA . PHE A 1 84 ? -12.035 -1.220 8.420 1.00 88.62 84 PHE A CA 1
ATOM 653 C C . PHE A 1 84 ? -12.353 -2.596 7.847 1.00 88.62 84 PHE A C 1
ATOM 655 O O . PHE A 1 84 ? -12.491 -2.752 6.633 1.00 88.62 84 PHE A O 1
ATOM 662 N N . VAL A 1 85 ? -12.446 -3.589 8.729 1.00 91.25 85 VAL A N 1
ATOM 663 C CA . VAL A 1 85 ? -12.829 -4.958 8.377 1.00 91.25 85 VAL A CA 1
ATOM 664 C C . VAL A 1 85 ? -14.342 -5.073 8.490 1.00 91.25 85 VAL A C 1
ATOM 666 O O . VAL A 1 85 ? -14.916 -4.736 9.527 1.00 91.25 85 VAL A O 1
ATOM 669 N N . ASP A 1 86 ? -14.987 -5.540 7.431 1.00 87.31 86 ASP A N 1
ATOM 670 C CA . ASP A 1 86 ? -16.415 -5.826 7.426 1.00 87.31 86 ASP A CA 1
ATOM 671 C C . ASP A 1 86 ? -16.670 -7.157 8.145 1.00 87.31 86 ASP A C 1
ATOM 673 O O . ASP A 1 86 ? -16.151 -8.210 7.760 1.00 87.31 86 ASP A O 1
ATOM 677 N N . ARG A 1 87 ? -17.444 -7.109 9.233 1.00 86.31 87 ARG A N 1
ATOM 678 C CA . ARG A 1 87 ? -17.896 -8.295 9.977 1.00 86.31 87 ARG A CA 1
ATOM 679 C C . ARG A 1 87 ? -19.284 -8.767 9.541 1.00 86.31 87 ARG A C 1
ATOM 681 O O . ARG A 1 87 ? -19.792 -9.742 10.091 1.00 86.31 87 ARG A O 1
ATOM 688 N N . GLY A 1 88 ? -19.880 -8.106 8.553 1.00 79.94 88 GLY A N 1
ATOM 689 C CA . GLY A 1 88 ? -21.250 -8.305 8.114 1.00 79.94 88 GLY A CA 1
ATOM 690 C C . GLY A 1 88 ? -22.250 -7.484 8.929 1.00 79.94 88 GLY A C 1
ATOM 691 O O . GLY A 1 88 ? -21.927 -6.875 9.950 1.00 79.94 88 GLY A O 1
ATOM 692 N N . ASN A 1 89 ? -23.503 -7.468 8.466 1.00 77.00 89 ASN A N 1
ATOM 693 C CA . ASN A 1 89 ? -24.629 -6.787 9.123 1.00 77.00 89 ASN A CA 1
ATOM 694 C C . ASN A 1 89 ? -24.402 -5.282 9.378 1.00 77.00 89 ASN A C 1
ATOM 696 O O . ASN A 1 89 ? -24.997 -4.715 10.292 1.00 77.00 89 ASN A O 1
ATOM 700 N N . GLY A 1 90 ? -23.542 -4.634 8.583 1.00 77.88 90 GLY A N 1
ATOM 701 C CA . GLY A 1 90 ? -23.207 -3.215 8.736 1.00 77.88 90 GLY A CA 1
ATOM 702 C C . GLY A 1 90 ? -22.252 -2.909 9.895 1.00 77.88 90 GLY A C 1
ATOM 703 O O . GLY A 1 90 ? -22.079 -1.739 10.235 1.00 77.88 90 GLY A O 1
ATOM 704 N N . PHE A 1 91 ? -21.633 -3.925 10.506 1.00 79.88 91 PHE A N 1
ATOM 705 C CA . PHE A 1 91 ? -20.622 -3.737 11.543 1.00 79.88 91 PHE A CA 1
ATOM 706 C C . PHE A 1 91 ? -19.219 -3.689 10.941 1.00 79.88 91 PHE A C 1
ATOM 708 O O . PHE A 1 91 ? -18.709 -4.681 10.418 1.00 79.88 91 PHE A O 1
ATOM 715 N N . PHE A 1 92 ? -18.573 -2.534 11.089 1.00 86.56 92 PHE A N 1
ATOM 716 C CA . PHE A 1 92 ? -17.195 -2.319 10.666 1.00 86.56 92 PHE A CA 1
ATOM 717 C C . PHE A 1 92 ? -16.273 -2.273 11.879 1.00 86.56 92 PHE A C 1
ATOM 719 O O . PHE A 1 92 ? -16.459 -1.464 12.789 1.00 86.56 92 PHE A O 1
ATOM 726 N N . GLU A 1 93 ? -15.260 -3.131 11.882 1.00 87.88 93 GLU A N 1
ATOM 727 C CA . GLU A 1 93 ? -14.263 -3.188 12.944 1.00 87.88 93 GLU A CA 1
ATOM 728 C C . GLU A 1 93 ? -13.004 -2.414 12.512 1.00 87.88 93 GLU A C 1
ATOM 730 O O . GLU A 1 93 ? -12.341 -2.823 11.551 1.00 87.88 93 GLU A O 1
ATOM 735 N N . PRO A 1 94 ? -12.645 -1.299 13.180 1.00 89.44 94 PRO A N 1
ATOM 736 C CA . PRO A 1 94 ? -11.406 -0.593 12.886 1.00 89.44 94 PRO A CA 1
ATOM 737 C C . PRO A 1 94 ? -10.215 -1.423 13.360 1.00 89.44 94 PRO A C 1
ATOM 739 O O . PRO A 1 94 ? -10.090 -1.736 14.545 1.00 89.44 94 PRO A O 1
ATOM 742 N N . ARG A 1 95 ? -9.297 -1.729 12.446 1.00 91.94 95 ARG A N 1
ATOM 743 C CA . ARG A 1 95 ? -8.083 -2.478 12.747 1.00 91.94 95 ARG A CA 1
ATOM 744 C C . ARG A 1 95 ? -6.840 -1.704 12.370 1.00 91.94 95 ARG A C 1
ATOM 746 O O . ARG A 1 95 ? -6.687 -1.248 11.240 1.00 91.94 95 ARG A O 1
ATOM 753 N N . GLN A 1 96 ? -5.934 -1.572 13.329 1.00 93.12 96 GLN A N 1
ATOM 754 C CA . GLN A 1 96 ? -4.622 -1.006 13.065 1.00 93.12 96 GLN A CA 1
ATOM 755 C C . GLN A 1 96 ? -3.783 -2.005 12.265 1.00 93.12 96 GLN A C 1
ATOM 757 O O . GLN A 1 96 ? -3.713 -3.183 12.614 1.00 93.12 96 GLN A O 1
ATOM 762 N N . VAL A 1 97 ? -3.148 -1.518 11.202 1.00 94.44 97 VAL A N 1
ATOM 763 C CA . VAL A 1 97 ? -2.328 -2.333 10.303 1.00 94.44 97 VAL A CA 1
ATOM 764 C C . VAL A 1 97 ? -0.925 -1.761 10.176 1.00 94.44 97 VAL A C 1
ATOM 766 O O . VAL A 1 97 ? -0.715 -0.550 10.269 1.00 94.44 97 VAL A O 1
ATOM 769 N N . GLU A 1 98 ? 0.034 -2.642 9.924 1.00 93.94 98 GLU A N 1
ATOM 770 C CA . GLU A 1 98 ? 1.370 -2.265 9.475 1.00 93.94 98 GLU A CA 1
ATOM 771 C C . GLU A 1 98 ? 1.460 -2.492 7.965 1.00 93.94 98 GLU A C 1
ATOM 773 O O . GLU A 1 98 ? 1.030 -3.526 7.450 1.00 93.94 98 GLU A O 1
ATOM 778 N N . THR A 1 99 ? 2.003 -1.509 7.248 1.00 92.94 99 THR A N 1
ATOM 779 C CA . THR A 1 99 ? 2.114 -1.543 5.785 1.00 92.94 99 THR A CA 1
ATOM 780 C C . THR A 1 99 ? 3.563 -1.700 5.352 1.00 92.94 99 THR A C 1
ATOM 782 O O . THR A 1 99 ? 4.434 -1.024 5.901 1.00 92.94 99 THR A O 1
ATOM 785 N N . GLY A 1 100 ? 3.793 -2.507 4.323 1.00 90.00 100 GLY A N 1
ATOM 786 C CA . GLY A 1 100 ? 5.082 -2.699 3.672 1.00 90.00 100 GLY A CA 1
ATOM 787 C C . GLY A 1 100 ? 5.202 -1.884 2.389 1.00 90.00 100 GLY A C 1
ATOM 788 O O . GLY A 1 100 ? 5.030 -0.661 2.377 1.00 90.00 100 GL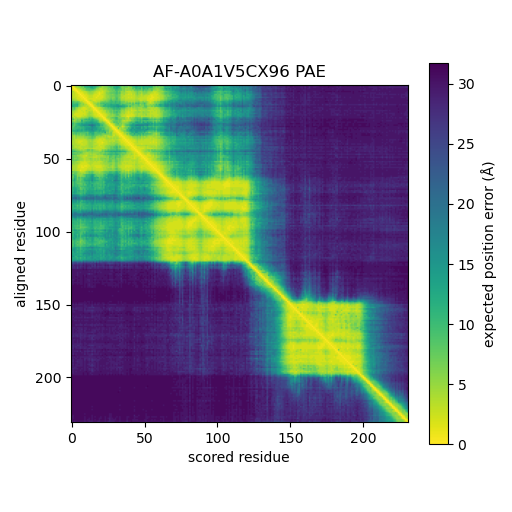Y A O 1
ATOM 789 N N . TRP A 1 101 ? 5.542 -2.565 1.299 1.00 87.19 101 TRP A N 1
ATOM 790 C CA . TRP A 1 101 ? 5.802 -1.926 0.016 1.00 87.19 101 TRP A CA 1
ATOM 791 C C . TRP A 1 101 ? 4.515 -1.392 -0.616 1.00 87.19 101 TRP A C 1
ATOM 793 O O . TRP A 1 101 ? 3.447 -2.003 -0.541 1.00 87.19 101 TRP A O 1
ATOM 803 N N . ARG A 1 102 ? 4.623 -0.236 -1.276 1.00 87.88 102 ARG A N 1
ATOM 804 C CA . ARG A 1 102 ? 3.549 0.337 -2.090 1.00 87.88 102 ARG A CA 1
ATOM 805 C C . ARG A 1 102 ? 3.912 0.222 -3.564 1.00 87.88 102 ARG A C 1
ATOM 807 O O . ARG A 1 102 ? 4.935 0.755 -3.988 1.00 87.88 102 ARG A O 1
ATOM 814 N N . LEU A 1 103 ? 3.046 -0.426 -4.334 1.00 85.56 103 LEU A N 1
ATOM 815 C CA . LEU A 1 103 ? 3.144 -0.557 -5.785 1.00 85.56 103 LEU A CA 1
ATOM 816 C C . LEU A 1 103 ? 1.897 0.075 -6.411 1.00 85.56 103 LEU A C 1
ATOM 818 O O . LEU A 1 103 ? 0.825 -0.521 -6.408 1.00 85.56 103 LEU A O 1
ATOM 822 N N . GLY A 1 104 ? 2.038 1.297 -6.930 1.00 85.81 104 GLY A N 1
ATOM 823 C CA . GLY A 1 104 ? 0.932 2.026 -7.557 1.00 85.81 104 GLY A CA 1
ATOM 824 C C . GLY A 1 104 ? -0.231 2.301 -6.593 1.00 85.81 104 GLY A C 1
ATOM 825 O O . GLY A 1 104 ? -0.085 3.046 -5.614 1.00 85.81 104 GLY A O 1
ATOM 826 N N . ASP A 1 105 ? -1.383 1.705 -6.895 1.00 88.62 105 ASP A N 1
ATOM 827 C CA . ASP A 1 105 ? -2.647 1.756 -6.148 1.00 88.62 105 ASP A CA 1
ATOM 828 C C . ASP A 1 105 ? -2.756 0.674 -5.062 1.00 88.62 105 ASP A C 1
ATOM 830 O O . ASP A 1 105 ? -3.731 0.639 -4.317 1.00 88.62 105 ASP A O 1
ATOM 834 N N . ARG A 1 106 ? -1.759 -0.205 -4.946 1.00 90.44 106 ARG A N 1
ATOM 835 C CA . ARG A 1 106 ? -1.760 -1.342 -4.029 1.00 90.44 106 ARG A CA 1
ATOM 836 C C . ARG A 1 106 ? -0.707 -1.193 -2.943 1.00 90.44 106 ARG A C 1
ATOM 838 O O . ARG A 1 106 ? 0.415 -0.744 -3.185 1.00 90.44 106 ARG A O 1
ATOM 845 N N . VAL A 1 107 ? -1.074 -1.599 -1.734 1.00 92.50 107 VAL A N 1
ATOM 846 C CA . VAL A 1 107 ? -0.227 -1.537 -0.545 1.00 92.50 107 VAL A CA 1
ATOM 847 C C . VAL A 1 107 ? -0.164 -2.915 0.095 1.00 92.50 107 VAL A C 1
ATOM 849 O O . VAL A 1 107 ? -1.182 -3.569 0.312 1.00 92.50 107 VAL A O 1
ATOM 852 N N . GLU A 1 108 ? 1.050 -3.352 0.389 1.00 93.38 108 GLU A N 1
ATOM 853 C CA . GLU A 1 108 ? 1.310 -4.565 1.147 1.00 93.38 108 GLU A CA 1
ATOM 854 C C . GLU A 1 108 ? 0.979 -4.361 2.631 1.00 93.38 108 GLU A C 1
ATOM 856 O O . GLU A 1 108 ? 1.344 -3.345 3.226 1.00 93.38 108 GLU A O 1
ATOM 861 N N . ILE A 1 109 ? 0.335 -5.351 3.240 1.00 94.25 109 ILE A N 1
ATOM 862 C CA . ILE A 1 109 ? 0.049 -5.422 4.670 1.00 94.25 109 ILE A CA 1
ATOM 863 C C . ILE A 1 109 ? 0.970 -6.464 5.289 1.00 94.25 109 ILE A C 1
ATOM 865 O O . ILE A 1 109 ? 0.877 -7.654 4.990 1.00 94.25 109 ILE A O 1
ATOM 869 N N . THR A 1 110 ? 1.858 -6.009 6.170 1.00 92.44 110 THR A N 1
ATOM 870 C CA . THR A 1 110 ? 2.796 -6.881 6.883 1.00 92.44 110 THR A CA 1
ATOM 871 C C . THR A 1 110 ? 2.165 -7.465 8.139 1.00 92.44 110 THR A C 1
ATOM 873 O O . THR A 1 110 ? 2.473 -8.599 8.505 1.00 92.44 110 THR A O 1
ATOM 876 N N . ARG A 1 111 ? 1.281 -6.708 8.807 1.00 91.94 111 ARG A N 1
ATOM 877 C CA . ARG A 1 111 ? 0.562 -7.137 10.015 1.00 91.94 111 ARG A CA 1
ATOM 878 C C . ARG A 1 111 ? -0.804 -6.481 10.143 1.00 91.94 111 ARG A C 1
ATOM 880 O O . ARG A 1 111 ? -1.036 -5.384 9.643 1.00 91.94 111 ARG A O 1
ATOM 887 N N . GLY A 1 112 ? -1.673 -7.139 10.905 1.00 90.00 112 GLY A N 1
ATOM 888 C CA . GLY A 1 112 ? -2.971 -6.601 11.303 1.00 90.00 112 GLY A CA 1
ATOM 889 C C . GLY A 1 112 ? -4.130 -7.002 10.396 1.00 90.00 112 GLY A C 1
ATOM 890 O O . GLY A 1 112 ? -5.246 -6.619 10.690 1.00 90.00 112 GLY A O 1
ATOM 891 N N . LEU A 1 113 ? -3.920 -7.789 9.340 1.00 92.44 113 LEU A N 1
ATOM 892 C CA . LEU A 1 113 ? -5.008 -8.398 8.565 1.00 92.44 113 LEU A CA 1
ATOM 893 C C . LEU A 1 113 ?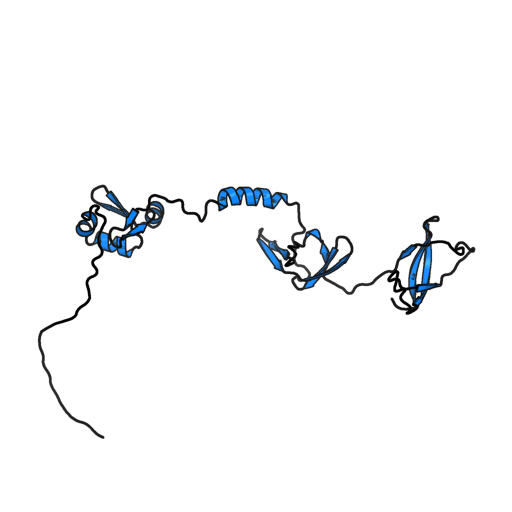 -4.692 -9.857 8.265 1.00 92.44 113 LEU A C 1
ATOM 895 O O . LEU A 1 113 ? -3.526 -10.255 8.241 1.00 92.44 113 LEU A O 1
ATOM 899 N N . MET A 1 114 ? -5.739 -10.639 8.024 1.00 89.94 114 MET A N 1
ATOM 900 C CA . MET A 1 114 ? -5.639 -12.027 7.582 1.00 89.94 114 MET A CA 1
ATOM 901 C C . MET A 1 114 ? -6.169 -12.194 6.156 1.00 89.94 114 MET A C 1
ATOM 903 O O . MET A 1 114 ? -7.029 -11.444 5.692 1.00 89.94 114 MET A O 1
ATOM 907 N N . ALA A 1 115 ? -5.657 -13.206 5.453 1.00 88.88 115 ALA A N 1
ATOM 908 C CA . ALA A 1 115 ? -6.161 -13.566 4.132 1.00 88.88 115 ALA A CA 1
ATOM 909 C C . ALA A 1 115 ? -7.654 -13.926 4.208 1.00 88.88 115 ALA A C 1
ATOM 911 O O . ALA A 1 115 ? -8.061 -14.693 5.076 1.00 88.88 115 ALA A O 1
ATOM 912 N N . GLY A 1 116 ? -8.451 -13.396 3.277 1.00 87.56 116 GLY A N 1
ATOM 913 C CA . GLY A 1 116 ? -9.887 -13.674 3.188 1.00 87.56 116 GLY A CA 1
ATOM 914 C C . GLY A 1 116 ? -10.784 -12.752 4.018 1.00 87.56 116 GLY A C 1
ATOM 915 O O . GLY A 1 116 ? -12.001 -12.837 3.883 1.00 87.56 116 GLY A O 1
ATOM 916 N N . GLU A 1 117 ? -10.225 -11.850 4.831 1.00 89.56 117 GLU A N 1
ATOM 917 C CA . GLU A 1 117 ? -11.026 -10.814 5.489 1.00 89.56 117 GLU A CA 1
ATOM 918 C C . GLU A 1 117 ? -11.580 -9.821 4.457 1.00 89.56 117 GLU A C 1
ATOM 920 O O . GLU A 1 117 ? -10.865 -9.364 3.561 1.00 89.56 117 GLU A O 1
ATOM 925 N N . GLN A 1 118 ? -12.864 -9.479 4.590 1.00 88.44 118 GLN A N 1
ATOM 926 C CA . GLN A 1 118 ? -13.472 -8.431 3.780 1.00 88.44 118 GLN A CA 1
ATOM 927 C C . GLN A 1 118 ? -13.140 -7.072 4.379 1.00 88.44 118 GLN A C 1
ATOM 929 O O . GLN A 1 118 ? -13.308 -6.844 5.574 1.00 88.44 118 GLN A O 1
ATOM 934 N N . ILE A 1 119 ? -12.639 -6.174 3.540 1.00 90.75 119 ILE A N 1
ATOM 935 C CA . ILE A 1 119 ? -12.236 -4.830 3.937 1.00 90.75 119 ILE A CA 1
ATOM 936 C C . ILE A 1 119 ? -13.043 -3.800 3.166 1.00 90.75 119 ILE A C 1
ATOM 938 O O . ILE A 1 119 ? -13.377 -3.991 1.994 1.00 90.75 119 ILE A O 1
ATOM 942 N N . VAL A 1 120 ? -13.319 -2.680 3.818 1.00 87.12 120 VAL A N 1
ATOM 943 C CA . VAL A 1 120 ? -13.968 -1.550 3.168 1.00 87.12 120 VAL A CA 1
ATOM 944 C C . VAL A 1 120 ? -12.914 -0.795 2.370 1.00 87.12 120 VAL A C 1
ATOM 946 O O . VAL A 1 120 ? -12.054 -0.112 2.920 1.00 87.12 120 VAL A O 1
ATOM 949 N N . VAL A 1 121 ? -12.975 -0.935 1.051 1.00 84.25 121 VAL A N 1
ATOM 950 C CA . VAL A 1 121 ? -12.243 -0.072 0.123 1.00 84.25 121 VAL A CA 1
ATOM 951 C C . VAL A 1 121 ? -13.062 1.199 0.014 1.00 84.25 121 VAL A C 1
ATOM 953 O O . VAL A 1 121 ? -14.238 1.092 -0.323 1.00 84.25 121 VAL A O 1
ATOM 956 N N . SER A 1 122 ? -12.502 2.358 0.373 1.00 67.38 122 SER A N 1
ATOM 957 C CA . SER A 1 122 ? -13.258 3.610 0.498 1.00 67.38 122 SER A CA 1
ATOM 958 C C . SER A 1 122 ? -14.182 3.856 -0.696 1.00 67.38 122 SER A C 1
ATOM 960 O O . SER A 1 122 ? -13.781 4.374 -1.734 1.00 67.38 122 SER A O 1
ATOM 962 N N . GLY A 1 123 ? -15.457 3.518 -0.525 1.00 53.00 123 GLY A N 1
ATOM 963 C CA . GLY A 1 123 ? -16.539 4.057 -1.315 1.00 53.00 123 GLY A CA 1
ATOM 964 C C . GLY A 1 123 ? -16.782 5.445 -0.767 1.00 53.00 123 GLY A C 1
ATOM 965 O O . GLY A 1 123 ? -17.307 5.566 0.331 1.00 53.00 123 GLY A O 1
ATOM 966 N N . ASN A 1 124 ? -16.302 6.450 -1.498 1.00 42.34 124 ASN A N 1
ATOM 967 C CA . ASN A 1 124 ? -16.737 7.841 -1.479 1.00 42.34 124 ASN A CA 1
ATOM 968 C C . ASN A 1 124 ? -17.322 8.313 -0.131 1.00 42.34 124 ASN A C 1
ATOM 970 O O . ASN A 1 124 ? -18.465 7.999 0.187 1.00 42.34 124 ASN A O 1
ATOM 974 N N . PHE A 1 125 ? -16.547 9.117 0.598 1.00 49.66 125 PHE A N 1
ATOM 975 C CA . PHE A 1 125 ? -16.848 10.046 1.709 1.00 49.66 125 PHE A CA 1
ATOM 976 C C . PHE A 1 125 ? -18.320 10.521 1.949 1.00 49.66 125 PHE A C 1
ATOM 978 O O . PHE A 1 125 ? -18.630 11.054 3.012 1.00 49.66 125 PHE A O 1
ATOM 985 N N . LEU A 1 126 ? -19.257 10.297 1.025 1.00 50.53 126 LEU A N 1
ATOM 986 C CA . LEU A 1 126 ? -20.696 10.560 1.095 1.00 50.53 126 LEU A CA 1
ATOM 987 C C . LEU A 1 126 ? -21.484 9.793 2.170 1.00 50.53 126 LEU A C 1
ATOM 989 O O . LEU A 1 126 ? -22.566 10.251 2.522 1.00 50.53 126 LEU A O 1
ATOM 993 N N . ILE A 1 127 ? -20.990 8.689 2.739 1.00 46.34 127 ILE A N 1
ATOM 994 C CA . ILE A 1 127 ? -21.747 7.994 3.807 1.00 46.34 127 ILE A CA 1
ATOM 995 C C . ILE A 1 127 ? -21.413 8.542 5.207 1.00 46.34 127 ILE A C 1
ATOM 997 O O . ILE A 1 127 ? -22.225 8.418 6.128 1.00 46.34 127 ILE A O 1
ATOM 1001 N N . ASP A 1 128 ? -20.291 9.255 5.369 1.00 41.75 128 ASP A N 1
ATOM 1002 C CA . ASP A 1 128 ? -19.903 9.832 6.664 1.00 41.75 128 ASP A CA 1
ATOM 1003 C C . ASP A 1 128 ? -20.343 11.302 6.827 1.00 41.75 128 ASP A C 1
ATOM 1005 O O . ASP A 1 128 ? -20.518 11.761 7.951 1.00 41.75 128 ASP A O 1
ATOM 1009 N N . SER A 1 129 ? -20.636 12.050 5.751 1.00 40.84 129 SER A N 1
ATOM 1010 C CA . SER A 1 129 ? -21.214 13.402 5.892 1.00 40.84 129 SER A CA 1
ATOM 1011 C C . SER A 1 129 ? -22.709 13.401 6.229 1.00 40.84 129 SER A C 1
ATOM 1013 O O . SER A 1 129 ? -23.123 14.230 7.035 1.00 40.84 129 SER A O 1
ATOM 1015 N N . GLU A 1 130 ? -23.522 12.467 5.721 1.00 45.75 130 GLU A N 1
ATOM 1016 C CA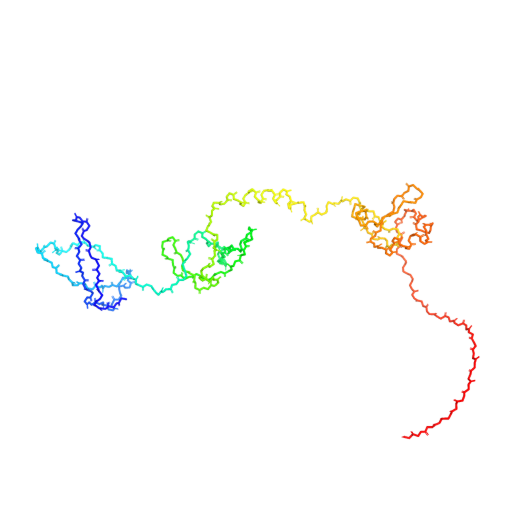 . GLU A 1 130 ? -24.933 12.370 6.140 1.00 45.75 130 GLU A CA 1
ATOM 1017 C C . GLU A 1 130 ? -25.100 11.647 7.475 1.00 45.75 130 GLU A C 1
ATOM 1019 O O . GLU A 1 130 ? -25.925 12.067 8.288 1.00 45.75 130 GLU A O 1
ATOM 1024 N N . SER A 1 131 ? -24.290 10.620 7.752 1.00 46.88 131 SER A N 1
ATOM 1025 C CA . SER A 1 131 ? -24.342 9.923 9.039 1.00 46.88 131 SER A CA 1
ATOM 1026 C C . SER A 1 131 ? -23.754 10.781 10.153 1.00 46.88 131 SER A C 1
ATOM 1028 O O . SER A 1 131 ? -24.354 10.825 11.218 1.00 46.88 131 SER A O 1
ATOM 1030 N N . ARG A 1 132 ? -22.690 11.574 9.927 1.00 49.09 132 ARG A N 1
ATOM 1031 C CA . ARG A 1 132 ? -22.259 12.589 10.909 1.00 49.09 132 ARG A CA 1
ATOM 1032 C C . ARG A 1 132 ? -23.110 13.843 10.909 1.00 49.09 132 ARG A C 1
ATOM 1034 O O . ARG A 1 132 ? -23.189 14.426 11.970 1.00 49.09 132 ARG A O 1
ATOM 1041 N N . MET A 1 133 ? -23.788 14.276 9.841 1.00 53.94 133 MET A N 1
ATOM 1042 C CA . MET A 1 133 ? -24.764 15.373 9.991 1.00 53.94 133 MET A CA 1
ATOM 1043 C C . MET A 1 133 ? -26.008 14.913 10.744 1.00 53.94 133 MET A C 1
ATOM 1045 O O . MET A 1 133 ? -26.450 15.625 11.640 1.00 53.94 133 MET A O 1
ATOM 1049 N N . LYS A 1 134 ? -26.543 13.717 10.470 1.00 50.50 134 LYS A N 1
ATOM 1050 C CA . LYS A 1 134 ? -27.654 13.160 11.252 1.00 50.50 134 LYS A CA 1
ATOM 1051 C C . LYS A 1 134 ? -27.221 12.759 12.656 1.00 50.50 134 LYS A C 1
ATOM 1053 O O . LYS A 1 134 ? -28.011 12.966 13.556 1.00 50.50 134 LYS A O 1
ATOM 1058 N N . MET A 1 135 ? -25.988 12.303 12.889 1.00 44.59 135 MET A N 1
ATOM 1059 C CA . MET A 1 135 ? -25.452 11.999 14.230 1.00 44.59 135 MET A CA 1
ATOM 1060 C C . MET A 1 135 ? -24.769 13.191 14.915 1.00 44.59 135 MET A C 1
ATOM 1062 O O . MET A 1 135 ? -24.508 13.116 16.100 1.00 44.59 135 MET A O 1
ATOM 1066 N N . ALA A 1 136 ? -24.518 14.319 14.256 1.00 49.88 136 ALA A N 1
ATOM 1067 C CA . ALA A 1 136 ? -24.198 15.588 14.918 1.00 49.88 136 ALA A CA 1
ATOM 1068 C C . ALA A 1 136 ? -25.496 16.333 15.242 1.00 49.88 136 ALA A C 1
ATOM 1070 O O . ALA A 1 136 ? -25.612 16.890 16.325 1.00 49.88 136 ALA A O 1
ATOM 1071 N N . ALA A 1 137 ? -26.520 16.245 14.385 1.00 48.97 137 ALA A N 1
ATOM 1072 C CA . ALA A 1 137 ? -27.868 16.718 14.695 1.00 48.97 137 ALA A CA 1
ATOM 1073 C C . ALA A 1 137 ? -28.582 15.840 15.749 1.00 48.97 137 ALA A C 1
ATOM 1075 O O . ALA A 1 137 ? -29.329 16.372 16.572 1.00 48.97 137 ALA A O 1
ATOM 1076 N N . ALA A 1 138 ? -28.329 14.523 15.772 1.00 49.59 138 ALA A N 1
ATOM 1077 C CA . ALA A 1 138 ? -28.894 13.575 16.744 1.00 49.59 138 ALA A CA 1
ATOM 1078 C C . ALA A 1 138 ? -27.947 13.228 17.909 1.00 49.59 138 ALA A C 1
ATOM 1080 O O . ALA A 1 138 ? -28.414 12.952 19.005 1.00 49.59 138 ALA A O 1
ATOM 1081 N N . GLY A 1 139 ? -26.626 13.290 17.736 1.00 39.12 139 GLY A N 1
ATOM 1082 C CA . GLY A 1 139 ? -25.612 13.010 18.770 1.00 39.12 139 GLY A CA 1
ATOM 1083 C C . GLY A 1 139 ? -25.031 14.253 19.451 1.00 39.12 139 GLY A C 1
ATOM 1084 O O . GLY A 1 139 ? -24.311 14.120 20.434 1.00 39.12 139 GLY A O 1
ATOM 1085 N N . MET A 1 140 ? -25.440 15.466 19.053 1.00 42.75 140 MET A N 1
ATOM 1086 C CA . MET A 1 140 ? -25.533 16.593 20.000 1.00 42.75 140 MET A CA 1
ATOM 1087 C C . MET A 1 140 ? -26.830 16.550 20.833 1.00 42.75 140 MET A C 1
ATOM 1089 O O . MET A 1 140 ? -27.094 17.463 21.613 1.00 42.75 140 MET A O 1
ATOM 1093 N N . GLN A 1 141 ? -27.624 15.475 20.737 1.00 44.94 141 GLN A N 1
ATOM 1094 C CA . GLN A 1 141 ? -28.758 15.190 21.624 1.00 44.94 141 GLN A CA 1
ATOM 1095 C C . GLN A 1 141 ? -28.609 13.823 22.308 1.00 44.94 141 GLN A C 1
ATOM 1097 O O . GLN A 1 141 ? -29.485 12.969 22.264 1.00 44.94 141 GLN A O 1
ATOM 1102 N N . GLY A 1 142 ? -27.485 13.635 22.992 1.00 44.12 142 GLY A N 1
ATOM 1103 C CA . GLY A 1 142 ? -27.257 12.512 23.900 1.00 44.12 142 GLY A CA 1
ATOM 1104 C C . GLY A 1 142 ? -25.768 12.398 24.180 1.00 44.12 142 GLY A C 1
ATOM 1105 O O . GLY A 1 142 ? -25.094 11.583 23.578 1.00 44.12 142 GLY A O 1
ATOM 1106 N N . THR A 1 143 ? -25.163 13.297 24.952 1.00 39.69 143 THR A N 1
ATOM 1107 C CA . THR A 1 143 ? -25.218 13.276 26.423 1.00 39.69 143 THR A CA 1
ATOM 1108 C C . THR A 1 143 ? -24.958 14.666 27.024 1.00 39.69 143 THR A C 1
ATOM 1110 O O . THR A 1 143 ? -24.213 14.825 27.983 1.00 39.69 143 THR A O 1
ATOM 1113 N N . ALA A 1 144 ? -25.625 15.699 26.516 1.00 41.91 144 ALA A N 1
ATOM 1114 C CA . ALA A 1 144 ? -25.851 16.919 27.285 1.00 41.91 144 ALA A CA 1
ATOM 1115 C C . ALA A 1 144 ? -27.337 16.967 27.626 1.00 41.91 144 ALA A C 1
ATOM 1117 O O . ALA A 1 144 ? -28.156 17.525 26.896 1.00 41.91 144 ALA A O 1
ATOM 1118 N N . LYS A 1 145 ? -27.691 16.313 28.738 1.00 42.06 145 LYS A N 1
ATOM 1119 C CA . LYS A 1 145 ? -28.938 16.574 29.456 1.00 42.06 145 LYS A CA 1
ATOM 1120 C C . LYS A 1 145 ? -29.051 18.096 29.549 1.00 42.06 145 LYS A C 1
ATOM 1122 O O . LYS A 1 145 ? -28.236 18.725 30.224 1.00 42.06 145 LYS A O 1
ATOM 1127 N N . LYS A 1 146 ? -30.006 18.682 28.813 1.00 41.84 146 LYS A N 1
ATOM 1128 C CA . LYS A 1 146 ? -30.431 20.077 28.997 1.00 41.84 146 LYS A CA 1
ATOM 1129 C C . LYS A 1 146 ? -30.502 20.341 30.511 1.00 41.84 146 LYS A C 1
ATOM 1131 O O . LYS A 1 146 ? -30.857 19.408 31.239 1.00 41.84 146 LYS A O 1
ATOM 1136 N N . PRO A 1 147 ? -30.237 21.555 31.017 1.00 42.38 147 PRO A N 1
ATOM 1137 C CA . PRO A 1 147 ? -30.717 21.928 32.339 1.00 42.38 147 PRO A CA 1
ATOM 1138 C C . PRO A 1 147 ? -32.253 21.926 32.270 1.00 42.38 147 PRO A C 1
ATOM 1140 O O . PRO A 1 147 ? -32.895 22.938 32.019 1.00 42.38 147 PRO A O 1
ATOM 1143 N N . GLY A 1 148 ? -32.845 20.735 32.352 1.00 55.84 148 GLY A N 1
ATOM 1144 C CA . GLY A 1 148 ? -34.228 20.550 32.723 1.00 55.84 148 GLY A CA 1
ATOM 1145 C C . GLY A 1 148 ? -34.324 20.972 34.173 1.00 55.84 148 GLY A C 1
ATOM 1146 O O . GLY A 1 148 ? -33.416 20.681 34.950 1.00 55.84 148 GLY A O 1
ATOM 1147 N N . GLU A 1 149 ? -35.377 21.712 34.486 1.00 64.75 149 GLU A N 1
ATOM 1148 C CA . GLU A 1 149 ? -35.785 22.105 35.829 1.00 64.75 149 GLU A CA 1
ATOM 1149 C C . GLU A 1 149 ? -35.515 20.964 36.819 1.00 64.75 149 GLU A C 1
ATOM 1151 O O . GLU A 1 149 ? -36.218 19.951 36.845 1.00 64.75 149 GLU A O 1
ATOM 1156 N N . ARG A 1 150 ? -34.403 21.083 37.552 1.00 79.12 150 ARG A N 1
ATOM 1157 C CA . ARG A 1 150 ? -34.014 20.098 38.550 1.00 79.12 150 ARG A CA 1
ATOM 1158 C C . ARG A 1 150 ? -34.825 20.400 39.788 1.00 79.12 150 ARG A C 1
ATOM 1160 O O . ARG A 1 150 ? -34.778 21.510 40.312 1.00 79.12 150 ARG A O 1
ATOM 1167 N N . VAL A 1 151 ? -35.581 19.415 40.234 1.00 83.06 151 VAL A N 1
ATOM 1168 C CA . VAL A 1 151 ? -36.365 19.511 41.461 1.00 83.06 151 VAL A CA 1
ATOM 1169 C C . VAL A 1 151 ? -35.614 18.789 42.564 1.00 83.06 151 VAL A C 1
ATOM 1171 O O . VAL A 1 151 ? -34.890 17.825 42.316 1.00 83.06 151 VAL A O 1
ATOM 1174 N N . LYS A 1 152 ? -35.750 19.279 43.790 1.00 85.25 152 LYS A N 1
ATOM 1175 C CA . LYS A 1 152 ? -35.065 18.703 44.940 1.00 85.25 152 LYS A CA 1
ATOM 1176 C C . LYS A 1 152 ? -35.878 17.534 45.491 1.00 85.25 152 LYS A C 1
ATOM 1178 O O . LYS A 1 152 ? -37.061 17.704 45.780 1.00 85.25 152 LYS A O 1
ATOM 1183 N N . ASP A 1 153 ? -35.239 16.382 45.662 1.00 84.06 153 ASP A N 1
ATOM 1184 C CA . ASP A 1 153 ? -35.798 15.268 46.425 1.00 84.06 153 ASP A CA 1
ATOM 1185 C C . ASP A 1 153 ? -35.995 15.727 47.886 1.00 84.06 153 ASP A C 1
ATOM 1187 O O . ASP A 1 153 ? -35.031 16.170 48.521 1.00 84.06 153 ASP A O 1
ATOM 1191 N N . PRO A 1 154 ? -37.219 15.678 48.436 1.00 82.44 154 PRO A N 1
ATOM 1192 C CA . PRO A 1 154 ? -37.517 16.194 49.771 1.00 82.44 154 PRO A CA 1
ATOM 1193 C C . PRO A 1 154 ? -36.923 15.347 50.909 1.00 82.44 154 PRO A C 1
ATOM 1195 O O . PRO A 1 154 ? -36.826 15.843 52.031 1.00 82.44 154 PRO A O 1
ATOM 1198 N N . VAL A 1 155 ? -36.513 14.103 50.641 1.00 83.50 155 VAL A N 1
ATOM 1199 C CA . VAL A 1 155 ? -35.972 13.176 51.643 1.00 83.50 155 VAL A CA 1
ATOM 1200 C C . VAL A 1 155 ? -34.472 13.377 51.822 1.00 83.50 155 VAL A C 1
ATOM 1202 O O . VAL A 1 155 ? -34.006 13.620 52.932 1.00 83.50 155 VAL A O 1
ATOM 1205 N N . CYS A 1 156 ? -33.706 13.335 50.731 1.00 81.12 156 CYS A N 1
ATOM 1206 C CA . CYS A 1 156 ? -32.240 13.409 50.788 1.00 81.12 156 CYS A CA 1
ATOM 1207 C C . CYS A 1 156 ? -31.662 14.749 50.308 1.00 81.12 156 CYS A C 1
ATOM 1209 O O . CYS A 1 156 ? -30.493 15.052 50.545 1.00 81.12 156 CYS A O 1
ATOM 1211 N N . GLY A 1 157 ? -32.458 15.565 49.617 1.00 79.88 157 GLY A N 1
ATOM 1212 C CA . GLY A 1 157 ? -32.025 16.847 49.077 1.00 79.88 157 GLY A CA 1
ATOM 1213 C C . GLY A 1 157 ? -31.240 16.782 47.768 1.00 79.88 157 GLY A C 1
ATOM 1214 O O . GLY A 1 157 ? -30.731 17.822 47.347 1.00 79.88 157 GLY A O 1
ATOM 1215 N N . MET A 1 158 ? -31.141 15.614 47.126 1.00 80.38 158 MET A N 1
ATOM 1216 C CA . MET A 1 158 ? -30.507 15.482 45.814 1.00 80.38 158 MET A CA 1
ATOM 1217 C C . MET A 1 158 ? -31.358 16.106 44.709 1.00 80.38 158 MET A C 1
ATOM 1219 O O . MET A 1 158 ? -32.586 16.064 44.732 1.00 80.38 158 MET A O 1
ATOM 1223 N N . GLU A 1 159 ? -30.688 16.684 43.718 1.00 83.44 159 GLU A N 1
ATOM 1224 C CA . GLU A 1 159 ? -31.341 17.225 42.533 1.00 83.44 159 GLU A CA 1
ATOM 1225 C C . GLU A 1 159 ? -31.695 16.110 41.550 1.00 83.44 159 GLU A C 1
ATOM 1227 O O . GLU A 1 159 ? -30.821 15.386 41.065 1.00 83.44 159 GLU A O 1
ATOM 1232 N N . VAL A 1 160 ? -32.975 16.008 41.207 1.00 83.31 160 VAL A N 1
ATOM 1233 C CA . VAL A 1 160 ? -33.490 14.987 40.296 1.00 83.31 160 VAL A CA 1
ATOM 1234 C C . VAL A 1 160 ? -34.172 15.610 39.094 1.00 83.31 160 VAL A C 1
ATOM 1236 O O . VAL A 1 160 ? -34.635 16.750 39.117 1.00 83.31 160 VAL A O 1
ATOM 1239 N N . ASP A 1 161 ? -34.216 14.840 38.012 1.00 87.56 161 ASP A N 1
ATOM 1240 C CA . ASP A 1 161 ? -34.932 15.222 36.803 1.00 87.56 161 ASP A CA 1
ATOM 1241 C C . ASP A 1 161 ? -36.352 14.640 36.847 1.00 87.56 161 ASP A C 1
ATOM 1243 O O . ASP A 1 161 ? -36.494 13.412 36.868 1.00 87.56 161 ASP A O 1
ATOM 1247 N N . PRO A 1 162 ? -37.403 15.483 36.828 1.00 84.69 162 PRO A N 1
ATOM 1248 C CA . PRO A 1 162 ? -38.790 15.031 36.899 1.00 84.69 162 PRO A CA 1
ATOM 1249 C C . PRO A 1 162 ? -39.170 14.006 35.828 1.00 84.69 162 PRO A C 1
ATOM 1251 O O . PRO A 1 162 ? -39.972 13.112 36.089 1.00 84.69 162 PRO A O 1
ATOM 1254 N N . LYS A 1 163 ? -38.617 14.105 34.613 1.00 85.00 163 LYS A N 1
ATOM 1255 C CA . LYS A 1 163 ? -38.948 13.194 33.508 1.00 85.00 163 LYS A CA 1
ATOM 1256 C C . LYS A 1 163 ? -38.278 11.843 33.706 1.00 85.00 163 LYS A C 1
ATOM 1258 O O . LYS A 1 163 ? -38.923 10.817 33.509 1.00 85.00 163 LYS A O 1
ATOM 1263 N N . SER A 1 164 ? -37.018 11.842 34.140 1.00 83.94 164 SER A N 1
ATOM 1264 C CA . SER A 1 164 ? -36.304 10.616 34.504 1.00 83.94 164 SER A CA 1
ATOM 1265 C C . SER A 1 164 ? -36.987 9.901 35.673 1.00 83.94 164 SER A C 1
ATOM 1267 O O . SER A 1 164 ? -37.246 8.703 35.582 1.00 83.94 164 SER A O 1
ATOM 1269 N N . SER A 1 165 ? -37.364 10.631 36.728 1.00 83.25 165 SER A N 1
ATOM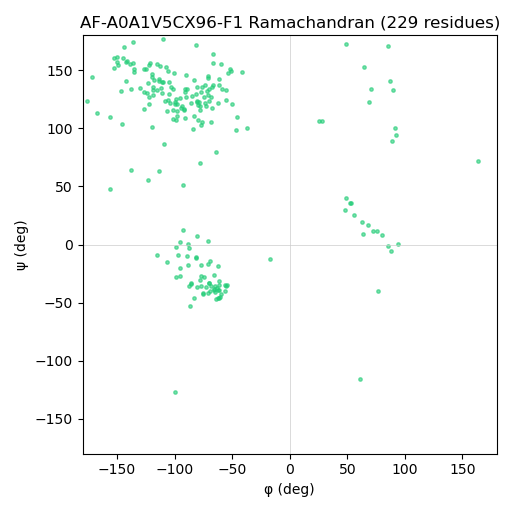 1270 C CA . SER A 1 165 ? -38.066 10.059 37.882 1.00 83.25 165 SER A CA 1
ATOM 1271 C C . SER A 1 165 ? -39.464 9.547 37.517 1.00 83.25 165 SER A C 1
ATOM 1273 O O . SER A 1 165 ? -39.839 8.468 37.969 1.00 83.25 165 SER A O 1
ATOM 1275 N N . LYS A 1 166 ? -40.222 10.234 36.645 1.00 84.94 166 LYS A N 1
ATOM 1276 C CA . LYS A 1 166 ? -41.501 9.707 36.120 1.00 84.94 166 LYS A CA 1
ATOM 1277 C C . LYS A 1 166 ? -41.314 8.424 35.317 1.00 84.94 166 LYS A C 1
ATOM 1279 O O . LYS A 1 166 ? -42.042 7.466 35.554 1.00 84.94 166 LYS A O 1
ATOM 1284 N N . GLY A 1 167 ? -40.329 8.387 34.417 1.00 81.25 167 GLY A N 1
ATOM 1285 C CA . GLY A 1 167 ? -40.022 7.202 33.608 1.00 81.25 167 GLY A CA 1
ATOM 1286 C C . GLY A 1 167 ? -39.605 5.988 34.443 1.00 81.25 167 GLY A C 1
ATOM 1287 O O . GLY A 1 167 ? -39.929 4.862 34.084 1.00 81.25 167 GLY A O 1
ATOM 1288 N N . ALA A 1 168 ? -38.953 6.219 35.586 1.00 83.38 168 ALA A N 1
ATOM 1289 C CA . ALA A 1 168 ? -38.567 5.182 36.543 1.00 83.38 168 ALA A CA 1
ATOM 1290 C C . ALA A 1 168 ? -39.647 4.864 37.601 1.00 83.38 168 ALA A C 1
ATOM 1292 O O . ALA A 1 168 ? -39.414 4.043 38.486 1.00 83.38 168 ALA A O 1
ATOM 1293 N N . GLY A 1 169 ? -40.811 5.526 37.572 1.00 83.75 169 GLY A N 1
ATOM 1294 C CA . GLY A 1 169 ? -41.856 5.358 38.591 1.00 83.75 169 GLY A CA 1
ATOM 1295 C C . GLY A 1 169 ? -41.481 5.897 39.982 1.00 83.75 169 GLY A C 1
ATOM 1296 O O . GLY A 1 169 ? -42.130 5.563 40.977 1.00 83.75 169 GLY A O 1
ATOM 1297 N N . LEU A 1 170 ? -40.455 6.743 40.073 1.00 87.12 170 LEU A N 1
ATOM 1298 C CA . LEU A 1 170 ? -39.926 7.354 41.295 1.00 87.12 170 LEU A CA 1
ATOM 1299 C C . LEU A 1 170 ? -40.558 8.728 41.569 1.00 87.12 170 LEU A C 1
ATOM 1301 O O . LEU A 1 170 ? -39.863 9.718 41.781 1.00 87.12 170 LEU A O 1
ATOM 1305 N N . PHE A 1 171 ? -41.888 8.804 41.550 1.00 87.62 171 PHE A N 1
ATOM 1306 C CA . PHE A 1 171 ? -42.641 10.019 41.875 1.00 87.62 171 PHE A CA 1
ATOM 1307 C C . PHE A 1 171 ? -43.923 9.689 42.649 1.00 87.62 171 PHE A C 1
ATOM 1309 O O . PHE A 1 171 ? -44.412 8.556 42.581 1.00 87.62 171 PHE A O 1
ATOM 1316 N N . ILE A 1 172 ? -44.438 10.669 43.396 1.00 85.31 172 ILE A N 1
ATOM 1317 C CA . ILE A 1 172 ? -45.701 10.609 44.148 1.00 85.31 172 ILE A CA 1
ATOM 1318 C C . ILE A 1 172 ? -46.396 11.965 44.062 1.00 85.31 172 ILE A C 1
ATOM 1320 O O . ILE A 1 172 ? -45.742 12.998 44.163 1.00 85.31 172 ILE A O 1
ATOM 1324 N N . GLU A 1 173 ? -47.719 11.965 43.923 1.00 86.62 173 GLU A N 1
ATOM 1325 C CA . GLU A 1 173 ? -48.539 13.164 44.091 1.00 86.62 173 GLU A CA 1
ATOM 1326 C C . GLU A 1 173 ? -49.171 13.166 45.491 1.00 86.62 173 GLU A C 1
ATOM 1328 O O . GLU A 1 173 ? -49.843 12.209 45.873 1.00 86.62 173 GLU A O 1
ATOM 1333 N N . HIS A 1 174 ? -48.924 14.218 46.274 1.00 81.69 174 HIS A N 1
ATOM 1334 C CA . HIS A 1 174 ? -49.469 14.410 47.622 1.00 81.69 174 HIS A CA 1
ATOM 1335 C C . HIS A 1 174 ? -49.894 15.874 47.794 1.00 81.69 174 HIS A C 1
ATOM 1337 O O . HIS A 1 174 ? -49.163 16.772 47.376 1.00 81.69 174 HIS A O 1
ATOM 1343 N N . ASP A 1 175 ? -51.089 16.124 48.340 1.00 79.56 175 ASP A N 1
ATOM 1344 C CA . ASP A 1 175 ? -51.674 17.468 48.510 1.00 79.56 175 ASP A CA 1
ATOM 1345 C C . ASP A 1 175 ? -51.633 18.350 47.244 1.00 79.56 175 ASP A C 1
ATOM 1347 O O . ASP A 1 175 ? -51.334 19.547 47.283 1.00 79.56 175 ASP A O 1
ATOM 1351 N N . GLY A 1 176 ? -51.893 17.740 46.082 1.00 77.12 176 GLY A N 1
ATOM 1352 C CA . GLY A 1 176 ? -51.888 18.427 44.785 1.00 77.12 176 GLY A CA 1
ATOM 1353 C C . GLY A 1 176 ? -50.496 18.814 44.268 1.00 77.12 176 GLY A C 1
ATOM 1354 O O . GLY A 1 176 ? -50.398 19.579 43.308 1.00 77.12 176 GLY A O 1
ATOM 1355 N N . LYS A 1 177 ? -49.416 18.305 44.879 1.00 81.31 177 LYS A N 1
ATOM 1356 C CA . LYS A 1 177 ? -48.027 18.523 44.449 1.00 81.31 177 LYS A CA 1
ATOM 1357 C C . LYS A 1 177 ? -47.343 17.215 44.081 1.00 81.31 177 LYS A C 1
ATOM 1359 O O . LYS A 1 177 ? -47.423 16.231 44.809 1.00 81.31 177 LYS A O 1
ATOM 1364 N N . ALA A 1 178 ? -46.620 17.235 42.965 1.00 86.06 178 ALA A N 1
ATOM 1365 C CA . ALA A 1 178 ? -45.783 16.121 42.543 1.00 86.06 178 ALA A CA 1
ATOM 1366 C C . ALA A 1 178 ? -44.393 16.209 43.193 1.00 86.06 178 ALA A C 1
ATOM 1368 O O . ALA A 1 178 ? -43.665 17.183 42.992 1.00 86.06 178 ALA A O 1
ATOM 1369 N N . TYR A 1 179 ? -44.024 15.165 43.931 1.00 85.75 179 TYR A N 1
ATOM 1370 C CA . TYR A 1 179 ? -42.709 14.946 44.524 1.00 85.75 179 TYR A CA 1
ATOM 1371 C C . TYR A 1 179 ? -41.951 13.885 43.727 1.00 85.75 179 TYR A C 1
ATOM 1373 O O . TYR A 1 179 ? -42.525 12.884 43.291 1.00 85.75 179 TYR A O 1
ATOM 1381 N N . TYR A 1 180 ? -40.655 14.111 43.536 1.00 89.50 180 TYR A N 1
ATOM 1382 C CA . TYR A 1 180 ? -39.789 13.278 42.709 1.00 89.50 180 TYR A CA 1
ATOM 1383 C C . TYR A 1 180 ? -38.617 12.783 43.535 1.00 89.50 180 TYR A C 1
ATOM 1385 O O . TYR A 1 180 ? -38.047 13.550 44.311 1.00 89.50 180 TYR A O 1
ATOM 1393 N N . PHE A 1 181 ? -38.259 11.518 43.335 1.00 87.69 181 PHE A N 1
ATOM 1394 C CA . PHE A 1 181 ? -37.263 10.841 44.148 1.00 87.69 181 PHE A CA 1
ATOM 1395 C C . PHE A 1 181 ? -36.091 10.363 43.304 1.00 87.69 181 PHE A C 1
ATOM 1397 O O . PHE A 1 181 ? -36.254 9.958 42.146 1.00 87.69 181 PHE A O 1
ATOM 1404 N N . CYS A 1 182 ? -34.900 10.418 43.888 1.00 84.75 182 CYS A N 1
ATOM 1405 C CA . CYS A 1 182 ? -33.671 9.963 43.242 1.00 84.75 182 CYS A CA 1
ATOM 1406 C C . CYS A 1 182 ? -33.550 8.439 43.266 1.00 84.75 182 CYS A C 1
ATOM 1408 O O . CYS A 1 182 ? -32.971 7.863 42.351 1.00 84.75 182 CYS A O 1
ATOM 1410 N N . MET A 1 183 ? -34.107 7.794 44.294 1.00 84.56 183 MET A N 1
ATOM 1411 C CA . MET A 1 183 ? -34.025 6.351 44.518 1.00 84.56 183 MET A CA 1
ATOM 1412 C C . MET A 1 183 ? -35.346 5.786 45.060 1.00 84.56 183 MET A C 1
ATOM 1414 O O . MET A 1 183 ? -36.139 6.526 45.652 1.00 84.56 183 MET A O 1
ATOM 1418 N N . PRO A 1 184 ? -35.584 4.469 44.895 1.00 83.75 184 PRO A N 1
ATOM 1419 C CA . PRO A 1 184 ? -36.749 3.787 45.461 1.00 83.75 184 PRO A CA 1
ATOM 1420 C C . PRO A 1 184 ? -36.883 3.964 46.977 1.00 83.75 184 PRO A C 1
ATOM 1422 O O . PRO A 1 184 ? -37.994 4.107 47.477 1.00 83.75 184 PRO A O 1
ATOM 1425 N N . GLU A 1 185 ? -35.761 3.998 47.696 1.00 82.75 185 GLU A N 1
ATOM 1426 C CA . GLU A 1 185 ? -35.709 4.156 49.154 1.00 82.75 185 GLU A CA 1
ATOM 1427 C C . GLU A 1 185 ? -36.268 5.514 49.592 1.00 82.75 185 GLU A C 1
ATOM 1429 O O . GLU A 1 185 ? -37.165 5.565 50.431 1.00 82.75 185 GLU A O 1
ATOM 1434 N N . CYS A 1 186 ? -35.859 6.605 48.933 1.00 84.31 186 CYS A N 1
ATOM 1435 C CA . CYS A 1 186 ? -36.391 7.945 49.199 1.00 84.31 186 CYS A CA 1
ATOM 1436 C C . CYS A 1 186 ? -37.903 8.020 48.931 1.00 84.31 186 CYS A C 1
ATOM 1438 O O . CYS A 1 186 ? -38.650 8.598 49.719 1.00 84.31 186 CYS A O 1
ATOM 1440 N N . LYS A 1 187 ? -38.394 7.360 47.870 1.00 86.44 187 LYS A N 1
ATOM 1441 C CA . LYS A 1 187 ? -39.841 7.248 47.626 1.00 86.44 187 LYS A CA 1
ATOM 1442 C C . LYS A 1 187 ?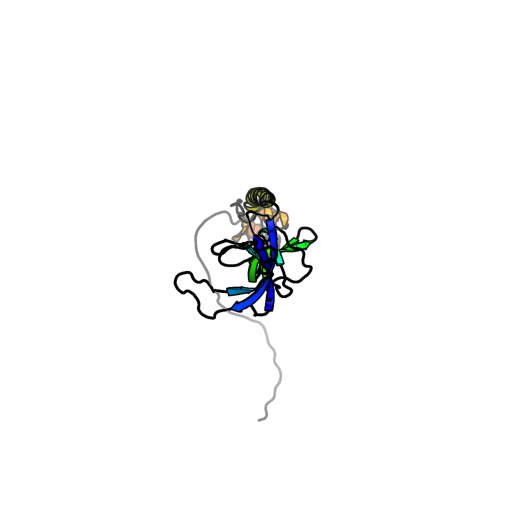 -40.545 6.521 48.776 1.00 86.44 187 LYS A C 1
ATOM 1444 O O . LYS A 1 187 ? -41.597 6.967 49.225 1.00 86.44 187 LYS A O 1
ATOM 1449 N N . GLN A 1 188 ? -39.993 5.404 49.248 1.00 84.25 188 GLN A N 1
ATOM 1450 C CA . GLN A 1 188 ? -40.582 4.615 50.335 1.00 84.25 188 GLN A CA 1
ATOM 1451 C C . GLN A 1 188 ? -40.596 5.368 51.669 1.00 84.25 188 GLN A C 1
ATOM 1453 O O . GLN A 1 188 ? -41.577 5.279 52.405 1.00 84.25 188 GLN A O 1
ATOM 1458 N N . GLU A 1 189 ? -39.544 6.119 51.986 1.00 82.81 189 GLU A N 1
ATOM 1459 C CA . GLU A 1 189 ? -39.488 6.949 53.194 1.00 82.81 189 GLU A CA 1
ATOM 1460 C C . GLU A 1 189 ? -40.524 8.074 53.163 1.00 82.81 189 GLU A C 1
ATOM 1462 O O . GLU A 1 189 ? -41.227 8.289 54.153 1.00 82.81 189 GLU A O 1
ATOM 1467 N N . PHE A 1 190 ? -40.706 8.718 52.006 1.00 86.00 190 PHE A N 1
ATOM 1468 C CA . PHE A 1 190 ? -41.754 9.719 51.826 1.00 86.00 190 PHE A CA 1
ATOM 1469 C C . PHE A 1 190 ? -43.160 9.128 52.005 1.00 86.00 190 PHE A C 1
ATOM 1471 O O . PHE A 1 190 ? -44.006 9.761 52.623 1.00 86.00 190 PHE A O 1
ATOM 1478 N N . VAL A 1 191 ? -43.418 7.902 51.527 1.00 85.00 191 VAL A N 1
ATOM 1479 C CA . VAL A 1 191 ? -44.711 7.211 51.736 1.00 85.00 191 VAL A CA 1
ATOM 1480 C C . VAL A 1 191 ? -44.982 6.943 53.215 1.00 85.00 191 VAL A C 1
ATOM 1482 O O . VAL A 1 191 ? -46.131 7.024 53.643 1.00 85.00 191 VAL A O 1
ATOM 1485 N N . LYS A 1 192 ? -43.948 6.610 53.995 1.00 86.19 192 LYS A N 1
ATOM 1486 C CA . LYS A 1 192 ? -44.098 6.305 55.424 1.00 86.19 192 LYS A CA 1
ATOM 1487 C C . LYS A 1 192 ? -44.466 7.546 56.235 1.00 86.19 192 LYS A C 1
ATOM 1489 O O . LYS A 1 192 ? -45.301 7.435 57.122 1.00 86.19 192 LYS A O 1
ATOM 1494 N N . ASN A 1 193 ? -43.869 8.701 55.924 1.00 83.38 193 ASN A N 1
ATOM 1495 C CA . ASN A 1 193 ? -44.053 9.948 56.677 1.00 83.38 193 ASN A CA 1
ATOM 1496 C C . ASN A 1 193 ? -44.202 11.183 55.758 1.00 83.38 193 ASN A C 1
ATOM 1498 O O . ASN A 1 193 ? -43.364 12.086 55.807 1.00 83.38 193 ASN A O 1
ATOM 1502 N N . PRO A 1 194 ? -45.257 11.275 54.929 1.00 81.69 194 PRO A N 1
ATOM 1503 C CA . PRO A 1 194 ? -45.358 12.312 53.897 1.00 81.69 194 PRO A CA 1
ATOM 1504 C C . PRO A 1 194 ? -45.464 13.728 54.476 1.00 81.69 194 PRO A C 1
ATOM 1506 O O . PRO A 1 194 ? -44.853 14.652 53.944 1.00 81.69 194 PRO A O 1
ATOM 1509 N N . GLN A 1 195 ? -46.146 13.892 55.614 1.00 80.38 195 GLN A N 1
ATOM 1510 C CA . GLN A 1 195 ? -46.292 15.182 56.305 1.00 80.38 195 GLN A CA 1
ATOM 1511 C C . GLN A 1 195 ? -44.935 15.782 56.707 1.00 80.38 195 GLN A C 1
ATOM 1513 O O . GLN A 1 195 ? -44.679 16.959 56.465 1.00 80.38 195 GLN A O 1
ATOM 1518 N N . HIS A 1 196 ? -44.020 14.954 57.225 1.00 81.31 196 HIS A N 1
ATOM 1519 C CA . HIS A 1 196 ? -42.700 15.398 57.684 1.00 81.31 196 HIS A CA 1
ATOM 1520 C C . HIS A 1 196 ? -41.848 16.009 56.557 1.00 81.31 196 HIS A C 1
ATOM 1522 O O . HIS A 1 196 ? -41.097 16.960 56.777 1.00 81.31 196 HIS A O 1
ATOM 1528 N N . TYR A 1 197 ? -41.977 15.478 55.338 1.00 78.44 197 TYR A N 1
ATOM 1529 C CA . TYR A 1 197 ? -41.197 15.915 54.179 1.00 78.44 197 TYR A CA 1
ATOM 1530 C C . TYR A 1 197 ? -41.925 16.962 53.322 1.00 78.44 197 TYR A C 1
ATOM 1532 O O . TYR A 1 197 ? -41.275 17.786 52.676 1.00 78.44 197 TYR A O 1
ATOM 1540 N N . ALA A 1 198 ? -43.261 16.970 53.319 1.00 75.19 198 ALA A N 1
ATOM 1541 C CA . ALA A 1 198 ? -44.067 17.918 52.552 1.00 75.19 198 ALA A CA 1
ATOM 1542 C C . ALA A 1 198 ? -44.080 19.338 53.155 1.00 75.19 198 ALA A C 1
ATOM 1544 O O . ALA A 1 198 ? -44.199 20.316 52.410 1.00 75.19 198 ALA A O 1
ATOM 1545 N N . GLU A 1 199 ? -43.913 19.470 54.476 1.00 64.06 199 GLU A N 1
ATOM 1546 C CA . GLU A 1 199 ? -44.006 20.747 55.202 1.00 64.06 199 GLU A CA 1
ATOM 1547 C C . GLU A 1 199 ? -42.735 21.613 55.156 1.00 64.06 199 GLU A C 1
ATOM 1549 O O . GLU A 1 199 ? -42.781 22.798 55.498 1.00 64.06 199 GLU A O 1
ATOM 1554 N N . LYS A 1 200 ? -41.598 21.092 54.671 1.00 57.97 200 LYS A N 1
ATOM 1555 C CA . LYS A 1 200 ? -40.322 21.831 54.627 1.00 57.97 200 LYS A CA 1
ATOM 1556 C C . LYS A 1 200 ? -40.284 22.841 53.461 1.00 57.97 200 LYS A C 1
ATOM 1558 O O . LYS A 1 200 ? -39.579 22.672 52.469 1.00 57.97 200 LYS A O 1
ATOM 1563 N N . LYS A 1 201 ? -41.080 23.911 53.560 1.00 43.09 201 LYS A N 1
ATOM 1564 C CA . LYS A 1 201 ? -41.117 25.038 52.610 1.00 43.09 201 LYS A CA 1
ATOM 1565 C C . LYS A 1 201 ? -39.862 25.922 52.741 1.00 43.09 201 LYS A C 1
ATOM 1567 O O . LYS A 1 201 ? -39.636 26.521 53.781 1.00 43.09 201 LYS A O 1
ATOM 1572 N N . ASN A 1 202 ? -39.106 26.020 51.645 1.00 43.31 202 ASN A N 1
ATOM 1573 C CA . ASN A 1 202 ? -38.199 27.103 51.222 1.00 43.31 202 ASN A CA 1
ATOM 1574 C C . ASN A 1 202 ? -37.574 28.027 52.291 1.00 43.31 202 ASN A C 1
ATOM 1576 O O . ASN A 1 202 ? -38.180 29.009 52.709 1.00 43.31 202 ASN A O 1
ATOM 1580 N N . GLY A 1 203 ? -36.279 27.832 52.550 1.00 31.67 203 GLY A N 1
ATOM 1581 C CA . GLY A 1 203 ? -35.398 28.834 53.152 1.00 31.67 203 GLY A CA 1
ATOM 1582 C C . GLY A 1 203 ? -33.938 28.407 53.017 1.00 31.67 203 GLY A C 1
ATOM 1583 O O . GLY A 1 203 ? -33.543 27.381 53.560 1.00 31.67 203 GLY A O 1
ATOM 1584 N N . GLY A 1 204 ? -33.145 29.141 52.234 1.00 33.56 204 GLY A N 1
ATOM 1585 C CA . GLY A 1 204 ? -31.692 28.966 52.206 1.00 33.56 204 GLY A CA 1
ATOM 1586 C C . GLY A 1 204 ? -31.042 29.370 53.539 1.00 33.56 204 GLY A C 1
ATOM 1587 O O . GLY A 1 204 ? -31.587 30.220 54.237 1.00 33.56 204 GLY A O 1
ATOM 1588 N N . ARG A 1 205 ? -29.842 28.809 53.798 1.00 33.28 205 ARG A N 1
ATOM 1589 C CA . ARG A 1 205 ? -28.973 28.924 55.003 1.00 33.28 205 ARG A CA 1
ATOM 1590 C C . ARG A 1 205 ? -29.532 28.212 56.254 1.00 33.28 205 ARG A C 1
ATOM 1592 O O . ARG A 1 205 ? -30.709 28.316 56.537 1.00 33.28 205 ARG A O 1
ATOM 1599 N N . SER A 1 206 ? -28.783 27.427 57.030 1.00 30.19 206 SER A N 1
ATOM 1600 C CA . SER A 1 206 ? -27.346 27.407 57.334 1.00 30.19 206 SER A CA 1
ATOM 1601 C C . SER A 1 206 ? -26.877 25.995 57.708 1.00 30.19 206 SER A C 1
ATOM 1603 O O . SER A 1 206 ? -27.674 25.137 58.074 1.00 30.19 206 SER A O 1
ATOM 1605 N N . LEU A 1 207 ? -25.562 25.792 57.606 1.00 46.72 207 LEU A N 1
ATOM 1606 C CA . LEU A 1 207 ? -24.811 24.687 58.199 1.00 46.72 207 LEU A CA 1
ATOM 1607 C C . LEU A 1 207 ? -25.141 24.533 59.683 1.00 46.72 207 LEU A C 1
ATOM 1609 O O . LEU A 1 207 ? -24.810 25.439 60.436 1.00 46.72 207 LEU A O 1
ATOM 1613 N N . GLU A 1 208 ? -25.645 23.369 60.084 1.00 29.00 208 GLU A N 1
ATOM 1614 C CA . GLU A 1 208 ? -25.413 22.800 61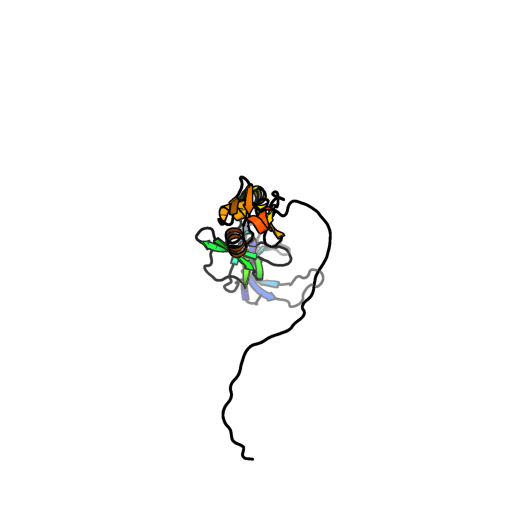.412 1.00 29.00 208 GLU A CA 1
ATOM 1615 C C . GLU A 1 208 ? -25.340 21.277 61.263 1.00 29.00 208 GLU A C 1
ATOM 1617 O O . GLU A 1 208 ? -26.341 20.592 61.065 1.00 29.00 208 GLU A O 1
ATOM 1622 N N . THR A 1 209 ? -24.120 20.746 61.313 1.00 46.75 209 THR A N 1
ATOM 1623 C CA . THR A 1 209 ? -23.898 19.360 61.726 1.00 46.75 209 THR A CA 1
ATOM 1624 C C . THR A 1 209 ? -24.021 19.328 63.246 1.00 46.75 209 THR A C 1
ATOM 1626 O O . THR A 1 209 ? -23.322 20.086 63.916 1.00 46.75 209 THR A O 1
ATOM 1629 N N . PRO A 1 210 ? -24.796 18.398 63.807 1.00 36.44 210 PRO A N 1
ATOM 1630 C CA . PRO A 1 210 ? -24.390 17.762 65.052 1.00 36.44 210 PRO A CA 1
ATOM 1631 C C . PRO A 1 210 ? -24.429 16.247 64.820 1.00 36.44 210 PRO A C 1
ATOM 1633 O O . PRO A 1 210 ? -25.431 15.673 64.419 1.00 36.44 210 PRO A O 1
ATOM 1636 N N . GLY A 1 211 ? -23.308 15.543 64.902 1.00 30.08 211 GLY A N 1
ATOM 1637 C CA . GLY A 1 211 ? -22.600 15.397 66.162 1.00 30.08 211 GLY A CA 1
ATOM 1638 C C . GLY A 1 211 ? -23.108 14.118 66.816 1.00 30.08 211 GLY A C 1
ATOM 1639 O O . GLY A 1 211 ? -24.120 14.116 67.503 1.00 30.08 211 GLY A O 1
ATOM 1640 N N . LYS A 1 212 ? -22.393 13.017 66.577 1.00 38.56 212 LYS A N 1
ATOM 1641 C CA . LYS A 1 212 ? -22.445 11.825 67.430 1.00 38.56 212 LYS A CA 1
ATOM 1642 C C . LYS A 1 212 ? -22.118 12.280 68.866 1.00 38.56 212 LYS A C 1
ATOM 1644 O O . LYS A 1 212 ? -21.133 13.002 69.028 1.00 38.56 212 LYS A O 1
ATOM 1649 N N . PRO A 1 213 ? -22.887 11.879 69.892 1.00 38.34 213 PRO A N 1
ATOM 1650 C CA . PRO A 1 213 ? -22.283 11.032 70.922 1.00 38.34 213 PRO A CA 1
ATOM 1651 C C . PRO A 1 213 ? -23.227 9.958 71.507 1.00 38.34 213 PRO A C 1
ATOM 1653 O O . PRO A 1 213 ? -24.412 9.882 71.209 1.00 38.34 213 PRO A O 1
ATOM 1656 N N . MET A 1 214 ? -22.602 9.073 72.284 1.00 33.50 214 MET A N 1
ATOM 1657 C CA . MET A 1 214 ? -23.070 7.809 72.868 1.00 33.50 214 MET A CA 1
ATOM 1658 C C . MET A 1 214 ? -23.892 7.953 74.170 1.00 33.50 214 MET A C 1
ATOM 1660 O O . MET A 1 214 ? -23.815 8.991 74.817 1.00 33.50 214 MET A O 1
ATOM 1664 N N . ALA A 1 215 ? -24.455 6.799 74.599 1.00 34.44 215 ALA A N 1
ATOM 1665 C CA . ALA A 1 215 ? -24.770 6.342 75.978 1.00 34.44 215 ALA A CA 1
ATOM 1666 C C . ALA A 1 215 ? -26.139 6.762 76.576 1.00 34.44 215 ALA A C 1
ATOM 1668 O O . ALA A 1 215 ? -26.534 7.903 76.403 1.00 34.44 215 ALA A O 1
ATOM 1669 N N . LYS A 1 216 ? -26.911 5.949 77.332 1.00 32.00 216 LYS A N 1
ATOM 1670 C CA . LYS A 1 216 ? -26.744 4.615 77.970 1.00 32.00 216 LYS A CA 1
ATOM 1671 C C . LYS A 1 216 ? -28.103 4.120 78.561 1.00 32.00 216 LYS A C 1
ATOM 1673 O O . LYS A 1 216 ? -28.803 4.964 79.101 1.00 32.00 216 LYS A O 1
ATOM 1678 N N . GLU A 1 217 ? -28.362 2.796 78.496 1.00 35.66 217 GLU A N 1
ATOM 1679 C CA . GLU A 1 217 ? -28.943 1.845 79.512 1.00 35.66 217 GLU A CA 1
ATOM 1680 C C . GLU A 1 217 ? -30.243 2.144 80.325 1.00 35.66 217 GLU A C 1
ATOM 1682 O O . GLU A 1 217 ? -30.712 3.276 80.289 1.00 35.66 217 GLU A O 1
ATOM 1687 N N . PRO A 1 218 ? -30.822 1.199 81.134 1.00 49.97 218 PRO A N 1
ATOM 1688 C CA . PRO A 1 218 ? -30.538 -0.248 81.367 1.00 49.97 218 PRO A CA 1
ATOM 1689 C C . PRO A 1 218 ? -31.795 -1.181 81.430 1.00 49.97 218 PRO A C 1
ATOM 1691 O O . PRO A 1 218 ? -32.919 -0.698 81.482 1.00 49.97 218 PRO A O 1
ATOM 1694 N N . MET A 1 219 ? -31.614 -2.514 81.516 1.00 34.44 219 MET A N 1
ATOM 1695 C CA . MET A 1 219 ? -32.287 -3.378 82.523 1.00 34.44 219 MET A CA 1
ATOM 1696 C C . MET A 1 219 ? -31.840 -4.857 82.465 1.00 34.44 219 MET A C 1
ATOM 1698 O O . MET A 1 219 ? -31.975 -5.528 81.448 1.00 34.44 219 MET A O 1
ATOM 1702 N N . ASP A 1 220 ? -31.359 -5.293 83.629 1.00 33.97 220 ASP A N 1
ATOM 1703 C CA . ASP A 1 220 ? -31.419 -6.601 84.293 1.00 33.97 220 ASP A CA 1
ATOM 1704 C C . ASP A 1 220 ? -30.698 -7.884 83.814 1.00 33.97 220 ASP A C 1
ATOM 1706 O O . ASP A 1 220 ? -30.891 -8.447 82.740 1.00 33.97 220 ASP A O 1
ATOM 1710 N N . MET A 1 221 ? -29.903 -8.346 84.786 1.00 37.72 221 MET A N 1
ATOM 1711 C CA . MET A 1 221 ? -29.209 -9.612 85.050 1.00 37.72 221 MET A CA 1
ATOM 1712 C C . MET A 1 221 ? -30.207 -10.775 85.315 1.00 37.72 221 MET A C 1
ATOM 1714 O O . MET A 1 221 ? -31.363 -10.484 85.623 1.00 37.72 221 MET A O 1
ATOM 1718 N N . PRO A 1 222 ? -29.815 -12.079 85.270 1.00 47.56 222 PRO A N 1
ATOM 1719 C CA . PRO A 1 222 ? -28.713 -12.595 86.094 1.00 47.56 222 PRO A CA 1
ATOM 1720 C C . PRO A 1 222 ? -27.797 -13.698 85.522 1.00 47.56 222 PRO A C 1
ATOM 1722 O O . PRO A 1 222 ? -28.118 -14.442 84.601 1.00 47.56 222 PRO A O 1
ATOM 1725 N N . ASP A 1 223 ? -26.636 -13.758 86.180 1.00 43.75 223 ASP A N 1
ATOM 1726 C CA . ASP A 1 223 ? -25.622 -14.820 86.274 1.00 43.75 223 ASP A CA 1
ATOM 1727 C C . ASP A 1 223 ? -26.253 -16.180 86.678 1.00 43.75 223 ASP A C 1
ATOM 1729 O O . ASP A 1 223 ? -27.262 -16.182 87.395 1.00 43.75 223 ASP A O 1
ATOM 1733 N N . PRO A 1 224 ? -25.694 -17.346 86.285 1.00 47.06 224 PRO A N 1
ATOM 1734 C CA . PRO A 1 224 ? -24.670 -17.938 87.154 1.00 47.06 224 PRO A CA 1
ATOM 1735 C C . PRO A 1 224 ? -23.571 -18.777 86.456 1.00 47.06 224 PRO A C 1
ATOM 1737 O O . PRO A 1 224 ? -23.781 -19.412 85.425 1.00 47.06 224 PRO A O 1
ATOM 1740 N N . ALA A 1 225 ? -22.487 -18.952 87.222 1.00 40.78 225 ALA A N 1
ATOM 1741 C CA . ALA A 1 225 ? -21.602 -20.128 87.305 1.00 40.78 225 ALA A CA 1
ATOM 1742 C C . ALA A 1 225 ? -20.385 -20.128 86.356 1.00 40.78 225 ALA A C 1
ATOM 1744 O O . ALA A 1 225 ? -20.486 -20.339 85.157 1.00 40.78 225 ALA A O 1
ATOM 1745 N N . ARG A 1 226 ? -19.199 -19.776 86.868 1.00 45.19 226 ARG A N 1
ATOM 1746 C CA . AR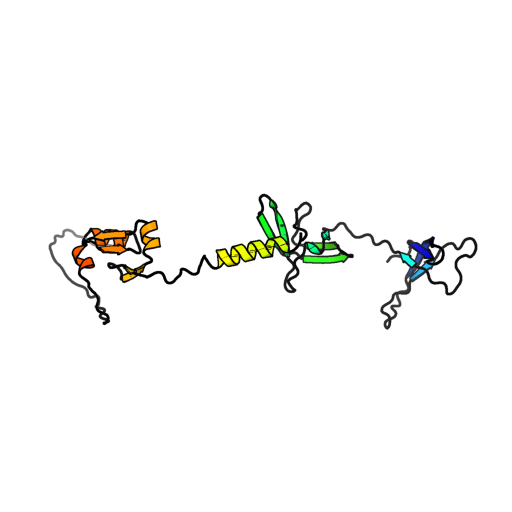G A 1 226 ? -18.255 -20.573 87.693 1.00 45.19 226 ARG A CA 1
ATOM 1747 C C . ARG A 1 226 ? -17.230 -21.359 86.869 1.00 45.19 226 ARG A C 1
ATOM 1749 O O . ARG A 1 226 ? -17.570 -22.180 86.033 1.00 45.19 226 ARG A O 1
ATOM 1756 N N . ASN A 1 227 ? -16.002 -21.206 87.363 1.00 42.03 227 ASN A N 1
ATOM 1757 C CA . ASN A 1 227 ? -14.889 -22.152 87.371 1.00 42.03 227 ASN A CA 1
ATOM 1758 C C . ASN A 1 227 ? -13.907 -22.184 86.189 1.00 42.03 227 ASN A C 1
ATOM 1760 O O . ASN A 1 227 ? -14.020 -23.000 85.286 1.00 42.03 227 ASN A O 1
ATOM 1764 N N . THR A 1 228 ? -12.879 -21.337 86.346 1.00 54.47 228 THR A N 1
ATOM 1765 C CA . THR A 1 228 ? -11.472 -21.706 86.654 1.00 54.47 228 THR A CA 1
ATOM 1766 C C . THR A 1 228 ? -10.638 -22.521 85.650 1.00 54.47 228 THR A C 1
ATOM 1768 O O . THR A 1 228 ? -11.168 -23.282 84.852 1.00 54.47 228 THR A O 1
ATOM 1771 N N . PRO A 1 229 ? -9.302 -22.334 85.698 1.00 59.50 229 PRO A N 1
ATOM 1772 C CA . PRO A 1 229 ? -8.402 -22.372 84.548 1.00 59.50 229 PRO A CA 1
ATOM 1773 C C . PRO A 1 229 ? -7.478 -23.599 84.564 1.00 59.50 229 PRO A C 1
ATOM 1775 O O . PRO A 1 229 ? -7.457 -24.328 85.547 1.00 59.50 229 PRO A O 1
ATOM 1778 N N . HIS A 1 230 ? -6.662 -23.757 83.523 1.00 49.34 230 HIS A N 1
ATOM 1779 C CA . HIS A 1 230 ? -5.320 -24.357 83.592 1.00 49.34 230 HIS A CA 1
ATOM 1780 C C . HIS A 1 230 ? -4.525 -23.813 82.393 1.00 49.34 230 HIS A C 1
ATOM 1782 O O . HIS A 1 230 ? -5.034 -23.845 81.274 1.00 49.34 230 HIS A O 1
ATOM 1788 N N . ASP A 1 231 ? -3.542 -22.952 82.675 1.00 50.53 231 ASP A N 1
ATOM 1789 C CA . ASP A 1 231 ? -2.085 -23.230 82.662 1.00 50.53 231 ASP A CA 1
ATOM 1790 C C . ASP A 1 231 ? -1.494 -23.209 81.245 1.00 50.53 231 ASP A C 1
ATOM 1792 O O . ASP A 1 231 ? -1.778 -24.133 80.452 1.00 50.53 231 ASP A O 1
#

Radius of gyration: 41.94 Å; Cα contacts (8 Å, |Δi|>4): 281; chains: 1; bounding box: 82×53×126 Å